Protein AF-A0A956BH11-F1 (afdb_monomer)

Foldseek 3Di:
DPDPPDDPPPDPDDDPVNVVVVVQVVPPVSVVVVVVVVVLLVLLLCLCQAEFLAFQKWAWQDDDDPPDDDDGGIDGVCPVVDQQQCLRVVDLLSNLSSLCNPLVVVLVVVLVVCCVPVLPPDDPVVSVVVSVVSVVVSVVVSVVVSVVSVVPHDPDCPPRVVVVLVVQLVVQLVVVDDPSVVVNDDPVRSCVRRNSDQPDDPPRGTIHDGHDHCQNFDQPDQDPDAPAPADSNQNHFHHRRNGRPVSNVSNVSSVVVVVVVVVVVVVVVVCCVVVVVCVVCVVVPD

Structure (mmCIF, N/CA/C/O backbone):
data_AF-A0A956BH11-F1
#
_entry.id   AF-A0A956BH11-F1
#
loop_
_atom_site.group_PDB
_atom_site.id
_atom_site.type_symbol
_atom_site.label_atom_id
_atom_site.label_alt_id
_atom_site.label_comp_id
_atom_site.label_asym_id
_atom_site.label_entity_id
_atom_site.label_seq_id
_atom_site.pdbx_PDB_ins_code
_atom_site.Cartn_x
_atom_site.Cartn_y
_atom_site.Cartn_z
_atom_site.occupancy
_atom_site.B_iso_or_equiv
_atom_site.auth_seq_id
_atom_site.auth_comp_id
_atom_site.auth_asym_id
_atom_site.auth_atom_id
_atom_site.pdbx_PDB_model_num
ATOM 1 N N . MET A 1 1 ? -48.924 -19.027 36.796 1.00 47.81 1 MET A N 1
ATOM 2 C CA . MET A 1 1 ? -48.442 -17.764 36.193 1.00 47.81 1 MET A CA 1
ATOM 3 C C . MET A 1 1 ? -46.978 -17.572 36.605 1.00 47.81 1 MET A C 1
ATOM 5 O O . MET A 1 1 ? -46.702 -16.771 37.483 1.00 47.81 1 MET A O 1
ATOM 9 N N . SER A 1 2 ? -46.046 -18.383 36.077 1.00 49.38 2 SER A N 1
ATOM 10 C CA . SER A 1 2 ? -44.635 -18.350 36.528 1.00 49.38 2 SER A CA 1
ATOM 11 C C . SER A 1 2 ? -43.580 -18.843 35.520 1.00 49.38 2 SER A C 1
ATOM 13 O O . SER A 1 2 ? -42.427 -18.986 35.908 1.00 49.38 2 SER A O 1
ATOM 15 N N . ASP A 1 3 ? -43.909 -19.065 34.242 1.00 48.47 3 ASP A N 1
ATOM 16 C CA . ASP A 1 3 ? -42.952 -19.677 33.293 1.00 48.47 3 ASP A CA 1
ATOM 17 C C . ASP A 1 3 ? -42.259 -18.697 32.330 1.00 48.47 3 ASP A C 1
ATOM 19 O O . ASP A 1 3 ? -41.365 -19.083 31.580 1.00 48.47 3 ASP A O 1
ATOM 23 N N . THR A 1 4 ? -42.576 -17.401 32.375 1.00 54.81 4 THR A N 1
ATOM 24 C CA . THR A 1 4 ? -42.020 -16.409 31.432 1.00 54.81 4 THR A CA 1
ATOM 25 C C . THR A 1 4 ? -40.720 -15.729 31.874 1.00 54.81 4 THR A C 1
ATOM 27 O O . THR A 1 4 ? -40.165 -14.947 31.107 1.00 54.81 4 THR A O 1
ATOM 30 N N . GLN A 1 5 ? -40.176 -16.014 33.065 1.00 52.28 5 GLN A N 1
ATOM 31 C CA . GLN A 1 5 ? -38.970 -15.318 33.555 1.00 52.28 5 GLN A CA 1
ATOM 32 C C . GLN A 1 5 ? -37.638 -16.057 33.356 1.00 52.28 5 GLN A C 1
ATOM 34 O O . GLN A 1 5 ? -36.582 -15.471 33.595 1.00 52.28 5 GLN A O 1
ATOM 39 N N . LYS A 1 6 ? -37.622 -17.308 32.879 1.00 48.03 6 LYS A N 1
ATOM 40 C CA . LYS A 1 6 ? -36.392 -18.123 32.944 1.00 48.03 6 LYS A CA 1
ATOM 41 C C . LYS A 1 6 ? -35.407 -17.991 31.775 1.00 48.03 6 LYS A C 1
ATOM 43 O O . LYS A 1 6 ? -34.410 -18.701 31.773 1.00 48.03 6 LYS A O 1
ATOM 48 N N . ASN A 1 7 ? -35.616 -17.094 30.805 1.00 46.88 7 ASN A N 1
ATOM 49 C CA . ASN A 1 7 ? -34.716 -16.999 29.640 1.00 46.88 7 ASN A CA 1
ATOM 50 C C . ASN A 1 7 ? -34.421 -15.585 29.114 1.00 46.88 7 ASN A C 1
ATOM 52 O O . ASN A 1 7 ? -33.968 -15.431 27.981 1.00 46.88 7 ASN A O 1
ATOM 56 N N . ASN A 1 8 ? -34.548 -14.543 29.939 1.00 49.97 8 ASN A N 1
ATOM 57 C CA . ASN A 1 8 ? -33.992 -13.228 29.598 1.00 49.97 8 ASN A CA 1
ATOM 58 C C . ASN A 1 8 ? -32.507 -13.160 29.965 1.00 49.97 8 ASN A C 1
ATOM 60 O O . ASN A 1 8 ? -32.076 -12.372 30.806 1.00 49.97 8 ASN A O 1
ATOM 64 N N . LYS A 1 9 ? -31.688 -13.984 29.303 1.00 56.06 9 LYS A N 1
ATOM 65 C CA . LYS A 1 9 ? -30.252 -13.712 29.224 1.00 56.06 9 LYS A CA 1
ATOM 66 C C . LYS A 1 9 ? -30.120 -12.456 28.366 1.00 56.06 9 LYS A C 1
ATOM 68 O O . LYS A 1 9 ? -30.142 -12.556 27.141 1.00 56.06 9 LYS A O 1
ATOM 73 N N . ALA A 1 10 ? -30.100 -11.290 29.017 1.00 62.66 10 ALA A N 1
ATOM 74 C CA . ALA A 1 10 ? -30.011 -9.986 28.369 1.00 62.66 10 ALA A CA 1
ATOM 75 C C . ALA A 1 10 ? -28.961 -10.060 27.255 1.00 62.66 10 ALA A C 1
ATOM 77 O O . ALA A 1 10 ? -27.786 -10.357 27.513 1.00 62.66 10 ALA A O 1
ATOM 78 N N . ARG A 1 11 ? -29.404 -9.906 26.000 1.00 64.06 11 ARG A N 1
ATOM 79 C CA . ARG A 1 11 ? -28.483 -9.891 24.863 1.00 64.06 11 ARG A CA 1
ATOM 80 C C . ARG A 1 11 ? -27.498 -8.752 25.132 1.00 64.06 11 ARG A C 1
ATOM 82 O O . ARG A 1 11 ? -27.937 -7.688 25.561 1.00 64.06 11 ARG A O 1
ATOM 89 N N . PRO A 1 12 ? -26.184 -8.968 24.968 1.00 68.50 12 PRO A N 1
ATOM 90 C CA . PRO A 1 12 ? -25.224 -7.901 25.198 1.00 68.50 12 PRO A CA 1
ATOM 91 C C . PRO A 1 12 ? -25.602 -6.704 24.322 1.00 68.50 12 PRO A C 1
ATOM 93 O O . PRO A 1 12 ? -25.801 -6.881 23.121 1.00 68.50 12 PRO A O 1
ATOM 96 N N . GLU A 1 13 ? -25.722 -5.528 24.943 1.00 75.19 13 GLU A N 1
ATOM 97 C CA . GLU A 1 13 ? -26.031 -4.274 24.252 1.00 75.19 13 GLU A CA 1
ATOM 98 C C . GLU A 1 13 ? -25.102 -4.119 23.037 1.00 75.19 13 GLU A C 1
ATOM 100 O O . GLU A 1 13 ? -23.872 -4.197 23.207 1.00 75.19 13 GLU A O 1
ATOM 105 N N . PRO A 1 14 ? -25.652 -3.966 21.818 1.00 71.62 14 PRO A N 1
ATOM 106 C CA . PRO A 1 14 ? -24.845 -3.883 20.615 1.00 71.62 14 PRO A CA 1
ATOM 107 C C . PRO A 1 14 ? -23.920 -2.671 20.698 1.00 71.62 14 PRO A C 1
ATOM 109 O O . PRO A 1 14 ? -24.298 -1.579 21.123 1.00 71.62 14 PRO A O 1
ATOM 112 N N . THR A 1 15 ? -22.669 -2.857 20.288 1.00 77.25 15 THR A N 1
ATOM 113 C CA . THR A 1 15 ? -21.716 -1.742 20.248 1.00 77.25 15 THR A CA 1
ATOM 114 C C . THR A 1 15 ? -22.138 -0.772 19.145 1.00 77.25 15 THR A C 1
ATOM 116 O O . THR A 1 15 ? -22.589 -1.213 18.093 1.00 77.25 15 THR A O 1
ATOM 119 N N . TYR A 1 16 ? -21.908 0.535 19.316 1.00 81.00 16 TYR A N 1
ATOM 120 C CA . TYR A 1 16 ? -22.183 1.548 18.282 1.00 81.00 16 TYR A CA 1
ATOM 121 C C . TYR A 1 16 ? -21.731 1.121 16.868 1.00 81.00 16 TYR A C 1
ATOM 123 O O . TYR A 1 16 ? -22.487 1.216 15.908 1.00 81.00 16 TYR A O 1
ATOM 131 N N . GLY A 1 17 ? -20.533 0.537 16.743 1.00 79.19 17 GLY A N 1
ATOM 132 C CA . GLY A 1 17 ? -20.028 0.032 15.462 1.00 79.19 17 GLY A CA 1
ATOM 133 C C . GLY A 1 17 ? -20.823 -1.137 14.862 1.00 79.19 17 GLY A C 1
ATOM 134 O O . GLY A 1 17 ? -20.883 -1.260 13.645 1.00 79.19 17 GLY A O 1
ATOM 135 N N . GLU A 1 18 ? -21.456 -1.984 15.676 1.00 82.88 18 GLU A N 1
ATOM 136 C CA . GLU A 1 18 ? -22.312 -3.080 15.194 1.00 82.88 18 GLU A CA 1
ATOM 137 C C . GLU A 1 18 ? -23.622 -2.540 14.614 1.00 82.88 18 GLU A C 1
ATOM 139 O O . GLU A 1 18 ? -24.084 -3.041 13.589 1.00 82.88 18 GLU A O 1
ATOM 144 N N . ILE A 1 19 ? -24.167 -1.478 15.218 1.00 87.75 19 ILE A N 1
ATOM 145 C CA . ILE A 1 19 ? -25.352 -0.770 14.718 1.00 87.75 19 ILE A CA 1
ATOM 146 C C . ILE A 1 19 ? -25.031 -0.116 13.371 1.00 87.75 19 ILE A C 1
ATOM 148 O O . ILE A 1 19 ? -25.718 -0.374 12.382 1.00 87.75 19 ILE A O 1
ATOM 152 N N . VAL A 1 20 ? -23.949 0.670 13.310 1.00 89.06 20 VAL A N 1
ATOM 153 C CA . VAL A 1 20 ? -23.515 1.357 12.081 1.00 89.06 20 VAL A CA 1
ATOM 154 C C . VAL A 1 20 ? -23.248 0.354 10.961 1.00 89.06 20 VAL A C 1
ATOM 156 O O . VAL A 1 20 ? -23.750 0.516 9.853 1.00 89.06 20 VAL A O 1
ATOM 159 N N . TRP A 1 21 ? -22.521 -0.727 11.249 1.00 85.50 21 TRP A N 1
ATOM 160 C CA . TRP A 1 21 ? -22.222 -1.762 10.260 1.00 85.50 21 TRP A CA 1
ATOM 161 C C . TRP A 1 21 ? -23.471 -2.525 9.794 1.00 85.50 21 TRP A C 1
ATOM 163 O O . TRP A 1 21 ? -23.549 -2.944 8.637 1.00 85.50 21 TRP A O 1
ATOM 173 N N . GLY A 1 22 ? -24.454 -2.702 10.681 1.00 87.88 22 GLY A N 1
ATOM 174 C CA . GLY A 1 22 ? -25.751 -3.287 10.350 1.00 87.88 22 GLY A CA 1
ATOM 175 C C . GLY A 1 22 ? -26.573 -2.414 9.403 1.00 87.88 22 GLY A C 1
ATOM 176 O O . GLY A 1 22 ? -27.224 -2.948 8.510 1.00 87.88 22 GLY A O 1
ATOM 177 N N . GLN A 1 23 ? -26.518 -1.088 9.556 1.00 90.06 23 GLN A N 1
ATOM 178 C CA . GLN A 1 23 ? -27.174 -0.155 8.633 1.00 90.06 23 GLN A CA 1
ATOM 179 C C . GLN A 1 23 ? -26.406 -0.029 7.314 1.00 90.06 23 GLN A C 1
ATOM 181 O O . GLN A 1 23 ? -27.008 -0.072 6.245 1.00 90.06 23 GLN A O 1
ATOM 186 N N . PHE A 1 24 ? -25.075 0.040 7.372 1.00 91.62 24 PHE A N 1
ATOM 187 C CA . PHE A 1 24 ? -24.229 0.182 6.189 1.00 91.62 24 PHE A CA 1
ATOM 188 C C . PHE A 1 24 ? -24.393 -0.984 5.208 1.00 91.62 24 PHE A C 1
ATOM 190 O O . PHE A 1 24 ? -24.571 -0.760 4.016 1.00 91.62 24 PHE A O 1
ATOM 197 N N . ARG A 1 25 ? -24.431 -2.231 5.703 1.00 90.44 25 ARG A N 1
ATOM 198 C CA . ARG A 1 25 ? -24.615 -3.420 4.849 1.00 90.44 25 ARG A CA 1
ATOM 199 C C . ARG A 1 25 ? -25.976 -3.506 4.157 1.00 90.44 25 ARG A C 1
ATOM 201 O O . ARG A 1 25 ? -26.103 -4.273 3.211 1.00 90.44 25 ARG A O 1
ATOM 208 N N . LYS A 1 26 ? -26.983 -2.753 4.608 1.00 93.19 26 LYS A N 1
ATOM 209 C CA . LYS A 1 26 ? -28.278 -2.675 3.914 1.00 93.19 26 LYS A CA 1
ATOM 210 C C . LYS A 1 26 ? -28.212 -1.776 2.681 1.00 93.19 26 LYS A C 1
ATOM 212 O O . LYS A 1 26 ? -28.999 -1.959 1.760 1.00 93.19 26 LYS A O 1
ATOM 217 N N . ASN A 1 27 ? -27.286 -0.817 2.655 1.00 94.25 27 ASN A N 1
ATOM 218 C CA . ASN A 1 27 ? -27.065 0.030 1.495 1.00 94.25 27 ASN A CA 1
ATOM 219 C C . ASN A 1 27 ? -26.105 -0.667 0.521 1.00 94.25 27 ASN A C 1
ATOM 221 O O . ASN A 1 27 ? -24.889 -0.665 0.714 1.00 94.25 27 ASN A O 1
ATOM 225 N N . TRP A 1 28 ? -26.660 -1.250 -0.540 1.00 92.38 28 TRP A N 1
ATOM 226 C CA . TRP A 1 28 ? -25.893 -1.995 -1.538 1.00 9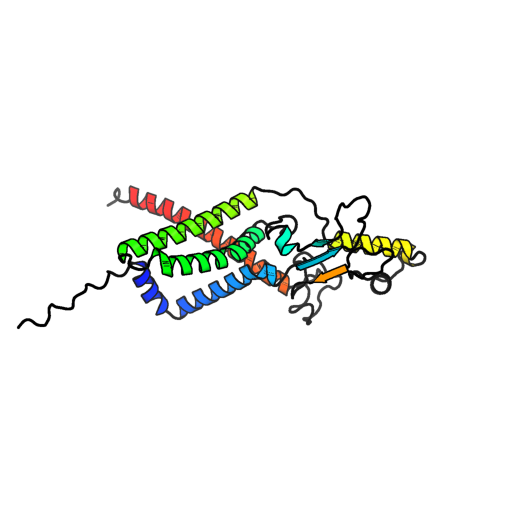2.38 28 TRP A CA 1
ATOM 227 C C . TRP A 1 28 ? -24.894 -1.119 -2.309 1.00 92.38 28 TRP A C 1
ATOM 229 O O . TRP A 1 28 ? -23.800 -1.590 -2.603 1.00 92.38 28 TRP A O 1
ATOM 239 N N . ILE A 1 29 ? -25.213 0.158 -2.565 1.00 94.69 29 ILE A N 1
ATOM 240 C CA . ILE A 1 29 ? -24.310 1.101 -3.250 1.00 94.69 29 ILE A CA 1
ATOM 241 C C . ILE A 1 29 ? -23.098 1.390 -2.363 1.00 94.69 29 ILE A C 1
ATOM 243 O O . ILE A 1 29 ? -21.956 1.293 -2.807 1.00 94.69 29 ILE A O 1
ATOM 247 N N . GLY A 1 30 ? -23.343 1.691 -1.084 1.00 91.50 30 GLY A N 1
ATOM 248 C CA . GLY A 1 30 ? -22.272 1.935 -0.116 1.00 91.50 30 GLY A CA 1
ATOM 249 C C . GLY A 1 30 ? -21.384 0.705 0.076 1.00 91.50 30 GLY A C 1
ATOM 250 O O . GLY A 1 30 ? -20.157 0.807 0.067 1.00 91.50 30 GLY A O 1
ATOM 251 N N . PHE A 1 31 ? -21.997 -0.473 0.188 1.00 91.94 31 PHE A N 1
ATOM 252 C CA . PHE A 1 31 ? -21.265 -1.730 0.295 1.00 91.94 31 PHE A CA 1
ATOM 253 C C . PHE A 1 31 ? -20.455 -2.049 -0.973 1.00 91.94 31 PHE A C 1
ATOM 255 O O . PHE A 1 31 ? -19.295 -2.446 -0.868 1.00 91.94 31 PHE A O 1
ATOM 262 N N . GLY A 1 32 ? -21.028 -1.820 -2.158 1.00 94.50 32 GLY A N 1
ATOM 263 C CA . GLY A 1 32 ? -20.348 -1.988 -3.443 1.00 94.50 32 GLY A CA 1
ATOM 264 C C . GLY A 1 32 ? -19.140 -1.063 -3.590 1.00 94.50 32 GLY A C 1
ATOM 265 O O . GLY A 1 32 ? -18.060 -1.524 -3.956 1.00 94.50 32 GLY A O 1
ATOM 266 N N . ALA A 1 33 ? -19.277 0.210 -3.210 1.00 93.12 33 ALA A N 1
ATOM 267 C CA . ALA A 1 33 ? -18.173 1.169 -3.212 1.00 93.12 33 ALA A CA 1
ATOM 268 C C . ALA A 1 33 ? -17.037 0.753 -2.259 1.00 93.12 33 ALA A C 1
ATOM 270 O O . ALA A 1 33 ? -15.863 0.842 -2.620 1.00 93.12 33 ALA A O 1
ATOM 271 N N . LEU A 1 34 ? -17.371 0.243 -1.066 1.00 92.00 34 LEU A N 1
ATOM 272 C CA . LEU A 1 34 ? -16.376 -0.280 -0.126 1.00 92.00 34 LEU A CA 1
ATOM 273 C C . LEU A 1 34 ? -15.619 -1.478 -0.712 1.00 92.00 34 LEU A C 1
ATOM 275 O O . LEU A 1 34 ? -14.398 -1.551 -0.579 1.00 92.00 34 LEU A O 1
ATOM 279 N N . LEU A 1 35 ? -16.331 -2.413 -1.348 1.00 92.62 35 LEU A N 1
ATOM 280 C CA . LEU A 1 35 ? -15.713 -3.589 -1.958 1.00 92.62 35 LEU A CA 1
ATOM 281 C C . LEU A 1 35 ? -14.800 -3.200 -3.126 1.00 92.62 35 LEU A C 1
ATOM 283 O O . LEU A 1 35 ? -13.690 -3.715 -3.221 1.00 92.62 35 LEU A O 1
ATOM 287 N N . PHE A 1 36 ? -15.234 -2.262 -3.969 1.00 93.12 36 PHE A N 1
ATOM 288 C CA . PHE A 1 36 ? -14.424 -1.728 -5.061 1.00 93.12 36 PHE A CA 1
ATOM 289 C C . PHE A 1 36 ? -13.147 -1.050 -4.549 1.00 93.12 36 PHE A C 1
ATOM 291 O O . PHE A 1 36 ? -12.054 -1.324 -5.040 1.00 93.12 36 PHE A O 1
ATOM 298 N N . PHE A 1 37 ? -13.255 -0.222 -3.509 1.00 91.31 37 PHE A N 1
ATOM 299 C CA . PHE A 1 37 ? -12.088 0.407 -2.895 1.00 91.31 37 PHE A CA 1
ATOM 300 C C . PHE A 1 37 ? -11.130 -0.626 -2.284 1.00 91.31 37 PHE A C 1
ATOM 302 O O . PHE A 1 37 ? -9.915 -0.513 -2.434 1.00 91.31 37 PHE A O 1
ATOM 309 N N . LEU A 1 38 ? -11.668 -1.661 -1.631 1.00 91.00 38 LEU A N 1
ATOM 310 C CA . LEU A 1 38 ? -10.868 -2.754 -1.079 1.00 91.00 38 LEU A CA 1
ATOM 311 C C . LEU A 1 38 ? -10.153 -3.534 -2.189 1.00 91.00 38 LEU A C 1
ATOM 313 O O . LEU A 1 38 ? -8.980 -3.858 -2.033 1.00 91.00 38 LEU A O 1
ATOM 317 N N . LEU A 1 39 ? -10.820 -3.778 -3.318 1.00 92.31 39 LEU A N 1
ATOM 318 C CA . LEU A 1 39 ? -10.211 -4.400 -4.492 1.00 92.31 39 LEU A CA 1
ATOM 319 C C . LEU A 1 39 ? -9.039 -3.562 -5.022 1.00 92.31 39 LEU A C 1
ATOM 321 O O . LEU A 1 39 ? -7.950 -4.100 -5.202 1.00 92.31 39 LEU A O 1
ATOM 325 N N . LEU A 1 40 ? -9.226 -2.251 -5.205 1.00 90.38 40 LEU A N 1
ATOM 326 C CA . LEU A 1 40 ? -8.146 -1.349 -5.627 1.00 90.38 40 LEU A CA 1
ATOM 327 C C . LEU A 1 40 ? -6.979 -1.345 -4.637 1.00 90.38 40 LEU A C 1
ATOM 329 O O . LEU A 1 40 ? -5.821 -1.351 -5.045 1.00 90.38 40 LEU A O 1
ATOM 333 N N . PHE A 1 41 ? -7.273 -1.375 -3.338 1.00 90.06 41 PHE A N 1
ATOM 334 C CA . PHE A 1 41 ? -6.252 -1.448 -2.299 1.00 90.06 41 PHE A CA 1
ATOM 335 C C . PHE A 1 41 ? -5.457 -2.756 -2.363 1.00 90.06 41 PHE A C 1
ATOM 337 O O . PHE A 1 41 ? -4.236 -2.735 -2.235 1.00 90.06 41 PHE A O 1
ATOM 344 N N . VAL A 1 42 ? -6.128 -3.888 -2.594 1.00 89.75 42 VAL A N 1
ATOM 345 C CA . VAL A 1 42 ? -5.467 -5.191 -2.763 1.00 89.75 42 VAL A CA 1
ATOM 346 C C . VAL A 1 42 ? -4.596 -5.197 -4.016 1.00 89.75 42 VAL A C 1
ATOM 348 O O . VAL A 1 42 ? -3.463 -5.661 -3.943 1.00 89.75 42 VAL A O 1
ATOM 351 N N . ILE A 1 43 ? -5.071 -4.633 -5.130 1.00 88.94 43 ILE A N 1
ATOM 352 C CA . ILE A 1 43 ? -4.270 -4.485 -6.355 1.00 88.94 43 ILE A CA 1
ATOM 353 C C . ILE A 1 43 ? -3.031 -3.624 -6.079 1.00 88.94 43 ILE A C 1
ATOM 355 O O . ILE A 1 43 ? -1.924 -4.027 -6.422 1.00 88.94 43 ILE A O 1
ATOM 359 N N . ALA A 1 44 ? -3.185 -2.486 -5.397 1.00 86.62 44 ALA A N 1
ATOM 360 C CA . ALA A 1 44 ? -2.070 -1.613 -5.030 1.00 86.62 44 ALA A CA 1
ATOM 361 C C . ALA A 1 44 ? -1.067 -2.298 -4.081 1.00 86.62 44 ALA A C 1
ATOM 363 O O . ALA A 1 44 ? 0.139 -2.116 -4.226 1.00 86.62 44 ALA A O 1
ATOM 364 N N . MET A 1 45 ? -1.551 -3.111 -3.138 1.00 87.12 45 MET A N 1
ATOM 365 C CA . MET A 1 45 ? -0.716 -3.895 -2.223 1.00 87.12 45 MET A CA 1
ATOM 366 C C . MET A 1 45 ? 0.007 -5.038 -2.943 1.00 87.12 45 MET A C 1
ATOM 368 O O . MET A 1 45 ? 1.159 -5.290 -2.626 1.00 87.12 45 MET A O 1
ATOM 372 N N . ALA A 1 46 ? -0.638 -5.704 -3.906 1.00 85.44 46 ALA A N 1
ATOM 373 C CA . ALA A 1 46 ? -0.074 -6.811 -4.685 1.00 85.44 46 ALA A CA 1
ATOM 374 C C . ALA A 1 46 ? 0.799 -6.348 -5.856 1.00 85.44 46 ALA A C 1
ATOM 376 O O . ALA A 1 46 ? 1.545 -7.135 -6.429 1.00 85.44 46 ALA A O 1
ATOM 377 N N . ALA A 1 47 ? 0.730 -5.072 -6.210 1.00 80.06 47 ALA A N 1
ATOM 378 C CA . ALA A 1 47 ? 1.476 -4.510 -7.313 1.00 80.06 47 ALA A CA 1
ATOM 379 C C . ALA A 1 47 ? 2.997 -4.799 -7.267 1.00 80.06 47 ALA A C 1
ATOM 381 O O . ALA A 1 47 ? 3.536 -4.984 -8.351 1.00 80.06 47 ALA A O 1
ATOM 382 N N . PRO A 1 48 ? 3.704 -4.863 -6.110 1.00 73.50 48 PRO A N 1
ATOM 383 C CA . PRO A 1 48 ? 5.127 -5.230 -6.072 1.00 73.50 48 PRO A CA 1
ATOM 384 C C . PRO A 1 48 ? 5.394 -6.662 -6.547 1.00 73.50 48 PRO A C 1
ATOM 386 O O . PRO A 1 48 ? 6.493 -6.960 -6.985 1.00 73.50 48 PRO A O 1
ATOM 389 N N . LEU A 1 49 ? 4.393 -7.544 -6.457 1.00 75.00 49 LEU A N 1
ATOM 390 C CA . LEU A 1 49 ? 4.458 -8.917 -6.965 1.00 75.00 49 LEU A CA 1
ATOM 391 C C . LEU A 1 49 ? 4.018 -9.013 -8.431 1.00 75.00 49 LEU A C 1
ATOM 393 O O . LEU A 1 49 ? 4.462 -9.904 -9.146 1.00 75.00 49 LEU A O 1
ATOM 397 N N . LEU A 1 50 ? 3.106 -8.134 -8.860 1.00 71.44 50 LEU A N 1
ATOM 398 C CA . LEU A 1 50 ? 2.539 -8.155 -10.211 1.00 71.44 50 LEU A CA 1
ATOM 399 C C . LEU A 1 50 ? 3.464 -7.509 -11.239 1.00 71.44 50 LEU A C 1
ATOM 401 O O . LEU A 1 50 ? 3.609 -8.041 -12.333 1.00 71.44 50 LEU A O 1
ATOM 405 N N . ALA A 1 51 ? 4.059 -6.373 -10.885 1.00 63.94 51 ALA A N 1
ATOM 406 C CA . ALA A 1 51 ? 4.970 -5.626 -11.730 1.00 63.94 51 ALA A CA 1
ATOM 407 C C . ALA A 1 51 ? 6.187 -5.249 -10.891 1.00 63.94 51 ALA A C 1
ATOM 409 O O . ALA A 1 51 ? 6.083 -4.419 -9.984 1.00 63.94 51 ALA A O 1
ATOM 410 N N . SER A 1 52 ? 7.311 -5.901 -11.168 1.00 66.25 52 SER A N 1
ATOM 411 C CA . SER A 1 52 ? 8.609 -5.557 -10.604 1.00 66.25 52 SER A CA 1
ATOM 412 C C . SER A 1 52 ? 9.662 -5.711 -11.691 1.00 66.25 52 SER A C 1
ATOM 414 O O . SER A 1 52 ? 9.627 -6.630 -12.500 1.00 66.25 52 SER A O 1
ATOM 416 N N . ASP A 1 53 ? 10.591 -4.773 -11.696 1.00 56.69 53 ASP A N 1
ATOM 417 C CA . ASP A 1 53 ? 11.790 -4.749 -12.526 1.00 56.69 53 ASP A CA 1
ATOM 418 C C . ASP A 1 53 ? 12.928 -5.601 -11.958 1.00 56.69 53 ASP A C 1
ATOM 420 O O . ASP A 1 53 ? 14.047 -5.573 -12.467 1.00 56.69 53 ASP A O 1
ATOM 424 N N . GLN A 1 54 ? 12.662 -6.336 -10.875 1.00 57.34 54 GLN A N 1
ATOM 425 C CA . GLN A 1 54 ? 13.643 -7.179 -10.221 1.00 57.34 54 GLN A CA 1
ATOM 426 C C . GLN A 1 54 ? 13.277 -8.658 -10.310 1.00 57.34 54 GLN A C 1
ATOM 428 O O . GLN A 1 54 ? 12.105 -9.027 -10.193 1.00 57.34 54 GLN A O 1
ATOM 433 N N . PRO A 1 55 ? 14.291 -9.518 -10.461 1.00 61.22 55 PRO A N 1
ATOM 434 C CA . PRO A 1 55 ? 14.114 -10.956 -10.441 1.00 61.22 55 PRO A CA 1
ATOM 435 C C . PRO A 1 55 ? 13.814 -11.438 -9.015 1.00 61.22 55 PRO A C 1
ATOM 437 O O . PRO A 1 55 ? 14.335 -10.920 -8.022 1.00 61.22 55 PRO A O 1
ATOM 440 N N . PHE A 1 56 ? 13.021 -12.497 -8.900 1.00 65.75 56 PHE A N 1
ATOM 441 C CA . PHE A 1 56 ? 12.801 -13.212 -7.647 1.00 65.75 56 PHE A CA 1
ATOM 442 C C . PHE A 1 56 ? 14.009 -14.070 -7.241 1.00 65.75 56 PHE A C 1
ATOM 444 O O . PHE A 1 56 ? 14.237 -14.311 -6.052 1.00 65.75 56 PHE A O 1
ATOM 451 N N . SER A 1 57 ? 14.815 -14.531 -8.192 1.00 62.47 57 SER A N 1
ATOM 452 C CA . SER A 1 57 ? 16.048 -15.267 -7.905 1.00 62.47 57 SER A CA 1
ATOM 453 C C . SER A 1 57 ? 17.140 -14.914 -8.898 1.00 62.47 57 SER A C 1
ATOM 455 O O . SER A 1 57 ? 16.861 -14.790 -10.090 1.00 62.47 57 SER A O 1
ATOM 457 N N . ILE A 1 58 ? 18.364 -14.783 -8.389 1.00 64.25 58 ILE A N 1
ATOM 458 C CA . ILE A 1 58 ? 19.584 -14.615 -9.176 1.00 64.25 58 ILE A CA 1
ATOM 459 C C . ILE A 1 58 ? 20.558 -15.703 -8.755 1.00 64.25 58 ILE A C 1
ATOM 461 O O . ILE A 1 58 ? 20.887 -15.798 -7.575 1.00 64.25 58 ILE A O 1
ATOM 465 N N . THR A 1 59 ? 21.056 -16.481 -9.706 1.00 62.78 59 THR A N 1
ATOM 466 C CA . THR A 1 59 ? 22.167 -17.410 -9.463 1.00 62.78 59 THR A CA 1
ATOM 467 C C . THR A 1 59 ? 23.452 -16.834 -10.056 1.00 62.78 59 THR A C 1
ATOM 469 O O . THR A 1 59 ? 23.517 -16.591 -11.262 1.00 62.78 59 THR A O 1
ATOM 472 N N . VAL A 1 60 ? 24.462 -16.598 -9.212 1.00 64.81 60 VAL A N 1
ATOM 473 C CA . VAL A 1 60 ? 25.801 -16.116 -9.601 1.00 64.81 60 VAL A CA 1
ATOM 474 C C . VAL A 1 60 ? 26.792 -17.272 -9.460 1.00 64.81 60 VAL A C 1
ATOM 476 O O . VAL A 1 60 ? 26.926 -17.821 -8.367 1.00 64.81 60 VAL A O 1
ATOM 479 N N . LEU A 1 61 ? 27.467 -17.663 -10.548 1.00 56.69 61 LEU A N 1
ATOM 480 C CA . LEU A 1 61 ? 28.318 -18.865 -10.584 1.00 56.69 61 LEU A CA 1
ATOM 481 C C . LEU A 1 61 ? 29.833 -18.618 -10.423 1.00 56.69 61 LEU A C 1
ATOM 483 O O . LEU A 1 61 ? 30.570 -19.595 -10.318 1.00 56.69 61 LEU A O 1
ATOM 487 N N . GLY A 1 62 ? 30.337 -17.381 -10.319 1.00 52.53 62 GLY A N 1
ATOM 488 C CA . GLY A 1 62 ? 31.779 -17.175 -10.104 1.00 52.53 62 GLY A CA 1
ATOM 489 C C . GLY A 1 62 ? 32.267 -15.727 -10.159 1.00 52.53 62 GLY A C 1
ATOM 490 O O . GLY A 1 62 ? 31.463 -14.824 -10.347 1.00 52.53 62 GLY A O 1
ATOM 491 N N . ASN A 1 63 ? 33.584 -15.559 -9.954 1.00 49.88 63 ASN A N 1
ATOM 492 C CA . ASN A 1 63 ? 34.370 -14.326 -9.785 1.00 49.88 63 ASN A CA 1
ATOM 493 C C . ASN A 1 63 ? 33.782 -13.060 -10.419 1.00 49.88 63 ASN A C 1
ATOM 495 O O . ASN A 1 63 ? 33.935 -12.792 -11.607 1.00 49.88 63 ASN A O 1
ATOM 499 N N . SER A 1 64 ? 33.215 -12.217 -9.565 1.00 48.84 64 SER A N 1
ATOM 500 C CA . SER A 1 64 ? 32.897 -10.847 -9.923 1.00 48.84 64 SER A CA 1
ATOM 501 C C . SER A 1 64 ? 34.083 -10.089 -10.543 1.00 48.84 64 SER A C 1
ATOM 503 O O . SER A 1 64 ? 35.228 -10.291 -10.123 1.00 48.84 64 SER A O 1
ATOM 505 N N . PRO A 1 65 ? 33.832 -9.131 -11.458 1.00 47.72 65 PRO A N 1
ATOM 506 C CA . PRO A 1 65 ? 34.857 -8.189 -11.893 1.00 47.72 65 PRO A CA 1
ATOM 507 C C . PRO A 1 65 ? 35.439 -7.445 -10.683 1.00 47.72 65 PRO A C 1
ATOM 509 O O . PRO A 1 65 ? 34.725 -7.185 -9.715 1.00 47.72 65 PRO A O 1
ATOM 512 N N . ALA A 1 66 ? 36.714 -7.046 -10.765 1.00 46.00 66 ALA A N 1
ATOM 513 C CA . ALA A 1 66 ? 37.524 -6.460 -9.680 1.00 46.00 66 ALA A CA 1
ATOM 514 C C . ALA A 1 66 ? 36.932 -5.223 -8.955 1.00 46.00 66 ALA A C 1
ATOM 516 O O . ALA A 1 66 ? 37.538 -4.721 -8.014 1.00 46.00 66 ALA A O 1
ATOM 517 N N . ASN A 1 67 ? 35.765 -4.733 -9.385 1.00 44.03 67 ASN A N 1
ATOM 518 C CA . ASN A 1 67 ? 35.070 -3.561 -8.859 1.00 44.03 67 ASN A CA 1
ATOM 519 C C . ASN A 1 67 ? 33.693 -3.875 -8.228 1.00 44.03 67 ASN A C 1
ATOM 521 O O . ASN A 1 67 ? 32.976 -2.935 -7.886 1.00 44.03 67 ASN A O 1
ATOM 525 N N . VAL A 1 68 ? 33.273 -5.146 -8.113 1.00 49.22 68 VAL A N 1
ATOM 526 C CA . VAL A 1 68 ? 31.930 -5.516 -7.612 1.00 49.22 68 VAL A CA 1
ATOM 527 C C . VAL A 1 68 ? 31.987 -6.773 -6.733 1.00 49.22 68 VAL A C 1
ATOM 529 O O . VAL A 1 68 ? 31.781 -7.864 -7.227 1.00 49.22 68 VAL A O 1
ATOM 532 N N . ASP A 1 69 ? 32.211 -6.672 -5.424 1.00 51.12 69 ASP A N 1
ATOM 533 C CA . ASP A 1 69 ? 32.303 -7.851 -4.535 1.00 51.12 69 ASP A CA 1
ATOM 534 C C . ASP A 1 69 ? 30.945 -8.564 -4.328 1.00 51.12 69 ASP A C 1
ATOM 536 O O . ASP A 1 69 ? 30.227 -8.307 -3.359 1.00 51.12 69 ASP A O 1
ATOM 540 N N . ILE A 1 70 ? 30.572 -9.483 -5.224 1.00 57.16 70 ILE A N 1
ATOM 541 C CA . ILE A 1 70 ? 29.409 -10.369 -5.067 1.00 57.16 70 ILE A CA 1
ATOM 542 C C . ILE A 1 70 ? 29.937 -11.802 -5.030 1.00 57.16 70 ILE A C 1
ATOM 544 O O . ILE A 1 70 ? 30.628 -12.251 -5.940 1.00 57.16 70 ILE A O 1
ATOM 548 N N . ALA A 1 71 ? 29.654 -12.518 -3.943 1.00 56.50 71 ALA A N 1
ATOM 549 C CA . ALA A 1 71 ? 30.062 -13.911 -3.818 1.00 56.50 71 ALA A CA 1
ATOM 550 C C . ALA A 1 71 ? 29.253 -14.793 -4.785 1.00 56.50 71 ALA A C 1
ATOM 552 O O . ALA A 1 71 ? 28.097 -14.512 -5.089 1.00 56.50 71 ALA A O 1
ATOM 553 N N . ALA A 1 72 ? 29.840 -15.892 -5.257 1.00 58.19 72 ALA A N 1
ATOM 554 C CA . ALA A 1 72 ? 29.069 -16.900 -5.975 1.00 58.19 72 ALA A CA 1
ATOM 555 C C . ALA A 1 72 ? 27.985 -17.467 -5.040 1.00 58.19 72 ALA A C 1
ATOM 557 O O . ALA A 1 72 ? 28.267 -17.834 -3.894 1.00 58.19 72 ALA A O 1
ATOM 558 N N . GLY A 1 73 ? 26.739 -17.507 -5.506 1.00 62.00 73 GLY A N 1
ATOM 559 C CA . GLY A 1 73 ? 25.597 -17.871 -4.679 1.00 62.00 73 GLY A CA 1
ATOM 560 C C . GLY A 1 73 ? 24.251 -17.580 -5.332 1.00 62.00 73 GLY A C 1
ATOM 561 O O . GLY A 1 73 ? 24.143 -16.842 -6.314 1.00 62.00 73 GLY A O 1
ATOM 562 N N . THR A 1 74 ? 23.207 -18.183 -4.770 1.00 65.44 74 THR A N 1
ATOM 563 C CA . THR A 1 74 ? 21.820 -17.863 -5.109 1.00 65.44 74 THR A CA 1
ATOM 564 C C . THR A 1 74 ? 21.337 -16.756 -4.187 1.00 65.44 74 THR A C 1
ATOM 566 O O . THR A 1 74 ? 21.305 -16.922 -2.969 1.00 65.44 74 THR A O 1
ATOM 569 N N . TYR A 1 75 ? 20.957 -15.634 -4.779 1.00 65.50 75 TYR A N 1
ATOM 570 C CA . TYR A 1 75 ? 20.406 -14.480 -4.091 1.00 65.50 75 TYR A CA 1
ATOM 571 C C . TYR A 1 75 ? 18.918 -14.379 -4.385 1.00 65.50 75 TYR A C 1
ATOM 573 O O . TYR A 1 75 ? 18.473 -14.579 -5.521 1.00 65.50 75 TYR A O 1
ATOM 581 N N . HIS A 1 76 ? 18.146 -14.010 -3.372 1.00 68.62 76 HIS A N 1
ATOM 582 C CA . HIS A 1 76 ? 16.725 -13.726 -3.507 1.00 68.62 76 HIS A CA 1
ATOM 583 C C . HIS A 1 76 ? 16.484 -12.253 -3.186 1.00 68.62 76 HIS A C 1
ATOM 585 O O . HIS A 1 76 ? 16.097 -11.947 -2.063 1.00 68.62 76 HIS A O 1
ATOM 591 N N . PRO A 1 77 ? 16.666 -11.313 -4.135 1.00 62.41 77 PRO A N 1
ATOM 592 C CA . PRO A 1 77 ? 16.573 -9.872 -3.864 1.00 62.41 77 PRO A CA 1
ATOM 593 C C . PRO A 1 77 ? 15.261 -9.443 -3.187 1.00 62.41 77 PRO A C 1
ATOM 595 O O . PRO A 1 77 ? 15.245 -8.549 -2.339 1.00 62.41 77 PRO A O 1
ATOM 598 N N . TRP A 1 78 ? 14.161 -10.131 -3.503 1.00 62.16 78 TRP A N 1
ATOM 599 C CA . TRP A 1 78 ? 12.853 -9.918 -2.882 1.00 62.16 78 TRP A CA 1
ATOM 600 C C . TRP A 1 78 ? 12.798 -10.277 -1.382 1.00 62.16 78 TRP A C 1
ATOM 602 O O . TRP A 1 78 ? 11.986 -9.697 -0.661 1.00 62.16 78 TRP A O 1
ATOM 612 N N . ILE A 1 79 ? 13.673 -11.167 -0.889 1.00 62.25 79 ILE A N 1
ATOM 613 C CA . ILE A 1 79 ? 13.767 -11.604 0.519 1.00 62.25 79 ILE A CA 1
ATOM 614 C C . ILE A 1 79 ? 15.030 -11.062 1.212 1.00 62.25 79 ILE A C 1
ATOM 616 O O . ILE A 1 79 ? 14.933 -10.596 2.348 1.00 62.25 79 ILE A O 1
ATOM 620 N N . ASP A 1 80 ? 16.185 -11.058 0.543 1.00 53.91 80 ASP A N 1
ATOM 621 C CA . ASP A 1 80 ? 17.511 -10.759 1.119 1.00 53.91 80 ASP A CA 1
ATOM 622 C C . ASP A 1 80 ? 17.764 -9.259 1.376 1.00 53.91 80 ASP A C 1
ATOM 624 O O . ASP A 1 80 ? 18.754 -8.872 1.991 1.00 53.91 80 ASP A O 1
ATOM 628 N N . GLY A 1 81 ? 16.816 -8.397 1.005 1.00 56.06 81 GLY A N 1
ATOM 629 C CA . GLY A 1 81 ? 16.696 -7.004 1.460 1.00 56.06 81 GLY A CA 1
ATOM 630 C C . GLY A 1 81 ? 15.378 -6.725 2.192 1.00 56.06 81 GLY A C 1
ATOM 631 O O . GLY A 1 81 ? 14.950 -5.570 2.275 1.00 56.06 81 GLY A O 1
ATOM 632 N N . LEU A 1 82 ? 14.706 -7.792 2.646 1.00 51.78 82 LEU A N 1
ATOM 633 C CA . LEU A 1 82 ? 13.434 -7.826 3.367 1.00 51.78 82 LEU A CA 1
ATOM 634 C C . LEU A 1 82 ? 12.411 -6.841 2.792 1.00 51.78 82 LEU A C 1
ATOM 636 O O . LEU A 1 82 ? 11.909 -6.017 3.531 1.00 51.78 82 LEU A O 1
ATOM 640 N N . LEU A 1 83 ? 12.132 -6.854 1.481 1.00 55.97 83 LEU A N 1
ATOM 641 C CA . LEU A 1 83 ? 11.125 -5.981 0.840 1.00 55.97 83 LEU A CA 1
ATOM 642 C C . LEU A 1 83 ? 11.282 -4.452 1.078 1.00 55.97 83 LEU A C 1
ATOM 644 O O . LEU A 1 83 ? 10.419 -3.678 0.666 1.00 55.97 83 LEU A O 1
ATOM 648 N N . PHE A 1 84 ? 12.364 -3.983 1.708 1.00 54.09 84 PHE A N 1
ATOM 649 C CA . PHE A 1 84 ? 12.511 -2.598 2.183 1.00 54.09 84 PHE A CA 1
ATOM 650 C C . PHE A 1 84 ? 13.775 -1.909 1.681 1.00 54.09 84 PHE A C 1
ATOM 652 O O . PHE A 1 84 ? 14.090 -0.801 2.117 1.00 54.09 84 PHE A O 1
ATOM 659 N N . ASN A 1 85 ? 14.508 -2.533 0.760 1.00 54.16 85 ASN A N 1
ATOM 660 C CA . ASN A 1 85 ? 15.683 -1.900 0.190 1.00 54.16 85 ASN A CA 1
ATOM 661 C C . ASN A 1 85 ? 15.274 -0.697 -0.687 1.00 54.16 85 ASN A C 1
ATOM 663 O O . ASN A 1 85 ? 14.724 -0.857 -1.776 1.00 54.16 85 ASN A O 1
ATOM 667 N N . LYS A 1 86 ? 15.545 0.523 -0.206 1.00 51.38 86 LYS A N 1
ATOM 668 C CA . LYS A 1 86 ? 15.204 1.794 -0.870 1.00 51.38 86 LYS A CA 1
ATOM 669 C C . LYS A 1 86 ? 15.882 1.971 -2.240 1.00 51.38 86 LYS A C 1
ATOM 671 O O . LYS A 1 86 ? 15.376 2.725 -3.064 1.00 51.38 86 LYS A O 1
ATOM 676 N N . TYR A 1 87 ? 16.988 1.272 -2.503 1.00 49.72 87 TYR A N 1
ATOM 677 C CA . TYR A 1 87 ? 17.643 1.285 -3.818 1.00 49.72 87 TYR A CA 1
ATOM 678 C C . TYR A 1 87 ? 16.839 0.554 -4.890 1.00 49.72 87 TYR A C 1
ATOM 680 O O . TYR A 1 87 ? 16.866 0.940 -6.055 1.00 49.72 87 TYR A O 1
ATOM 688 N N . VAL A 1 88 ? 16.093 -0.470 -4.475 1.00 50.22 88 VAL A N 1
ATOM 689 C CA . VAL A 1 88 ? 15.174 -1.231 -5.326 1.00 50.22 88 VAL A CA 1
ATOM 690 C C . VAL A 1 88 ? 13.834 -0.505 -5.436 1.00 50.22 88 VAL A C 1
ATOM 692 O O . VAL A 1 88 ? 13.280 -0.331 -6.515 1.00 50.22 88 VAL A O 1
ATOM 695 N N . TYR A 1 89 ? 13.332 -0.007 -4.306 1.00 58.41 89 TYR A N 1
ATOM 696 C CA . TYR A 1 89 ? 12.060 0.696 -4.212 1.00 58.41 89 TYR A CA 1
ATOM 697 C C . TYR A 1 89 ? 12.303 2.202 -4.097 1.00 58.41 89 TYR A C 1
ATOM 699 O O . TYR A 1 89 ? 12.303 2.770 -3.003 1.00 58.41 89 TYR A O 1
ATOM 707 N N . GLY A 1 90 ? 12.516 2.858 -5.242 1.00 55.31 90 GLY A N 1
ATOM 708 C CA . GLY A 1 90 ? 12.932 4.265 -5.323 1.00 55.31 90 GLY A CA 1
ATOM 709 C C . GLY A 1 90 ? 11.981 5.295 -4.686 1.00 55.31 90 GLY A C 1
ATOM 710 O O . GLY A 1 90 ? 12.314 6.481 -4.638 1.00 55.31 90 GLY A O 1
ATOM 711 N N . ARG A 1 91 ? 10.804 4.892 -4.178 1.00 68.69 91 ARG A N 1
ATOM 712 C CA . ARG A 1 91 ? 9.845 5.771 -3.490 1.00 68.69 91 ARG A CA 1
ATOM 713 C C . ARG A 1 91 ? 9.509 5.244 -2.096 1.00 68.69 91 ARG A C 1
ATOM 715 O O . ARG A 1 91 ? 9.187 4.077 -1.914 1.00 68.69 91 ARG A O 1
ATOM 722 N N . GLY A 1 92 ? 9.428 6.145 -1.112 1.00 69.44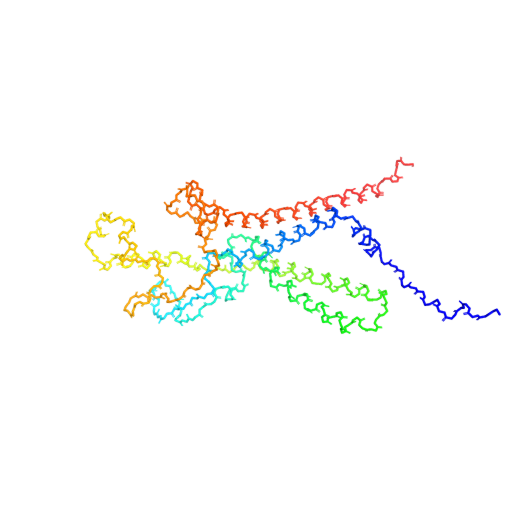 92 GLY A N 1
ATOM 723 C CA . GLY A 1 92 ? 8.971 5.798 0.246 1.00 69.44 92 GLY A CA 1
ATOM 724 C C . GLY A 1 92 ? 7.546 5.222 0.303 1.00 69.44 92 GLY A C 1
ATOM 725 O O . GLY A 1 92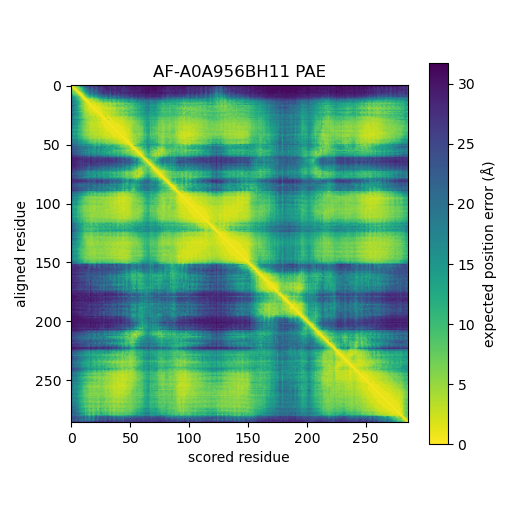 ? 7.191 4.539 1.259 1.00 69.44 92 GLY A O 1
ATOM 726 N N . VAL A 1 93 ? 6.741 5.454 -0.740 1.00 76.38 93 VAL A N 1
ATOM 727 C CA . VAL A 1 93 ? 5.404 4.863 -0.909 1.00 76.38 93 VAL A CA 1
ATOM 728 C C . VAL A 1 93 ? 5.475 3.347 -1.107 1.00 76.38 93 VAL A C 1
ATOM 730 O O . VAL A 1 93 ? 4.632 2.623 -0.589 1.00 76.38 93 VAL A O 1
ATOM 733 N N . ASP A 1 94 ? 6.493 2.846 -1.801 1.00 76.31 94 ASP A N 1
ATOM 734 C CA . ASP A 1 94 ? 6.634 1.413 -2.060 1.00 76.31 94 ASP A CA 1
ATOM 735 C C . ASP A 1 94 ? 6.985 0.651 -0.774 1.00 76.31 94 ASP A C 1
ATOM 737 O O . ASP A 1 94 ? 6.399 -0.393 -0.500 1.00 76.31 94 ASP A O 1
ATOM 741 N N . ILE A 1 95 ? 7.815 1.244 0.095 1.00 78.31 95 ILE A N 1
ATOM 742 C CA . ILE A 1 95 ? 8.111 0.723 1.443 1.00 78.31 95 ILE A CA 1
ATOM 743 C C . ILE A 1 95 ? 6.818 0.543 2.256 1.00 78.31 95 ILE A C 1
ATOM 745 O O . ILE A 1 95 ? 6.656 -0.456 2.956 1.00 78.31 95 ILE A O 1
ATOM 749 N N . PHE A 1 96 ? 5.873 1.485 2.150 1.00 82.19 96 PHE A N 1
ATOM 750 C CA . PHE A 1 96 ? 4.584 1.400 2.841 1.00 82.19 96 PHE A CA 1
ATOM 751 C C . PHE A 1 96 ? 3.750 0.201 2.370 1.00 82.19 96 PHE A C 1
ATOM 753 O O . PHE A 1 96 ? 3.283 -0.584 3.197 1.00 82.19 96 PHE A O 1
ATOM 760 N N . PHE A 1 97 ? 3.572 0.029 1.057 1.00 83.94 97 PHE A N 1
ATOM 761 C CA . PHE A 1 97 ? 2.778 -1.081 0.517 1.00 83.94 97 PHE A CA 1
ATOM 762 C C . PHE A 1 97 ? 3.450 -2.439 0.726 1.00 83.94 97 PHE A C 1
ATOM 764 O O . PHE A 1 97 ? 2.764 -3.397 1.076 1.00 83.94 97 PHE A O 1
ATOM 771 N N . ASN A 1 98 ? 4.777 -2.510 0.626 1.00 82.00 98 ASN A N 1
ATOM 772 C CA . ASN A 1 98 ? 5.553 -3.710 0.935 1.00 82.00 98 ASN A CA 1
ATOM 773 C C . ASN A 1 98 ? 5.402 -4.120 2.406 1.00 82.00 98 ASN A C 1
ATOM 775 O O . ASN A 1 98 ? 5.229 -5.297 2.726 1.00 82.00 98 ASN A O 1
ATOM 779 N N . LEU A 1 99 ? 5.385 -3.142 3.316 1.00 84.56 99 LEU A N 1
ATOM 780 C CA . LEU A 1 99 ? 5.180 -3.402 4.739 1.00 84.56 99 LEU A CA 1
ATOM 781 C C . LEU A 1 99 ? 3.790 -3.973 5.002 1.00 84.56 99 LEU A C 1
ATOM 783 O O . LEU A 1 99 ? 3.638 -4.912 5.786 1.00 84.56 99 LEU A O 1
ATOM 787 N N . LEU A 1 100 ? 2.777 -3.421 4.335 1.00 89.12 100 LEU A N 1
ATOM 788 C CA . LEU A 1 100 ? 1.419 -3.945 4.401 1.00 89.12 100 LEU A CA 1
ATOM 789 C C . LEU A 1 100 ? 1.337 -5.357 3.819 1.00 89.12 100 LEU A C 1
ATOM 791 O O . LEU A 1 100 ? 0.713 -6.214 4.445 1.00 89.12 100 LEU A O 1
ATOM 795 N N . LEU A 1 101 ? 2.006 -5.612 2.690 1.00 87.75 101 LEU A N 1
ATOM 796 C CA . LEU A 1 101 ? 2.069 -6.923 2.043 1.00 87.75 101 LEU A CA 1
ATOM 797 C C . LEU A 1 101 ? 2.524 -8.023 3.013 1.00 87.75 101 LEU A C 1
ATOM 799 O O . LEU A 1 101 ? 1.899 -9.080 3.077 1.00 87.75 101 LEU A O 1
ATOM 803 N N . VAL A 1 102 ? 3.543 -7.743 3.827 1.00 86.44 102 VAL A N 1
ATOM 804 C CA . VAL A 1 102 ? 4.080 -8.692 4.817 1.00 86.44 102 VAL A CA 1
ATOM 805 C C . VAL A 1 102 ? 3.245 -8.738 6.093 1.00 86.44 102 VAL A C 1
ATOM 807 O O . VAL A 1 102 ? 2.892 -9.814 6.583 1.00 86.44 102 VAL A O 1
ATOM 810 N N . LEU A 1 103 ? 2.937 -7.578 6.676 1.00 89.69 103 LEU A N 1
ATOM 811 C CA . LEU A 1 103 ? 2.356 -7.527 8.015 1.00 89.69 103 LEU A CA 1
ATOM 812 C C . LEU A 1 103 ? 0.866 -7.865 8.032 1.00 89.69 103 LEU A C 1
ATOM 814 O O . LEU A 1 103 ? 0.405 -8.448 9.013 1.00 89.69 103 LEU A O 1
ATOM 818 N N . VAL A 1 104 ? 0.095 -7.544 6.988 1.00 91.31 104 VAL A N 1
ATOM 819 C CA . VAL A 1 104 ? -1.360 -7.779 6.986 1.00 91.31 104 VAL A CA 1
ATOM 820 C C . VAL A 1 104 ? -1.708 -9.272 7.109 1.00 91.31 104 VAL A C 1
ATOM 822 O O . VAL A 1 104 ? -2.524 -9.599 7.981 1.00 91.31 104 VAL A O 1
ATOM 825 N N . PRO A 1 105 ? -1.106 -10.205 6.340 1.00 92.06 105 PRO A N 1
ATOM 826 C CA . PRO A 1 105 ? -1.342 -11.638 6.520 1.00 92.06 105 PRO A CA 1
ATOM 827 C C . PRO A 1 105 ? -0.942 -12.130 7.917 1.00 92.06 105 PRO A C 1
ATOM 829 O O . PRO A 1 105 ? -1.735 -12.802 8.581 1.00 92.06 105 PRO A O 1
ATOM 832 N N . ILE A 1 106 ? 0.236 -11.727 8.408 1.00 92.44 106 ILE A N 1
ATOM 833 C CA . ILE A 1 106 ? 0.751 -12.121 9.732 1.00 92.44 106 ILE A CA 1
ATOM 834 C C . ILE A 1 106 ? -0.192 -11.645 10.842 1.00 92.44 106 IL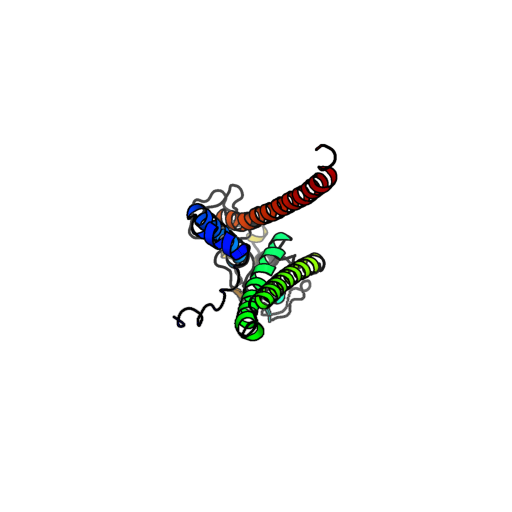E A C 1
ATOM 836 O O . ILE A 1 106 ? -0.598 -12.428 11.704 1.00 92.44 106 ILE A O 1
ATOM 840 N N . ILE A 1 107 ? -0.601 -10.376 10.804 1.00 94.25 107 ILE A N 1
ATOM 841 C CA . ILE A 1 107 ? -1.523 -9.780 11.778 1.00 94.25 107 ILE A CA 1
ATOM 842 C C . ILE A 1 107 ? -2.900 -10.440 11.692 1.00 94.25 107 ILE A C 1
ATOM 844 O O . ILE A 1 107 ? -3.534 -10.653 12.726 1.00 94.25 107 ILE A O 1
ATOM 848 N N . THR A 1 108 ? -3.366 -10.801 10.495 1.00 93.38 108 THR A N 1
ATOM 849 C CA . THR A 1 108 ? -4.651 -11.490 10.310 1.00 93.38 108 THR A CA 1
ATOM 850 C C . THR A 1 108 ? -4.622 -12.876 10.944 1.00 93.38 108 THR A C 1
ATOM 852 O O . THR A 1 108 ? -5.522 -13.215 11.717 1.00 93.38 108 THR A O 1
ATOM 855 N N . VAL A 1 109 ? -3.566 -13.657 10.701 1.00 95.69 109 VAL A N 1
ATOM 856 C CA . VAL A 1 109 ? -3.373 -14.972 11.331 1.00 95.69 109 VAL A CA 1
ATOM 857 C C . VAL A 1 109 ? -3.260 -14.828 12.851 1.00 95.69 109 VAL A C 1
ATOM 859 O O . VAL A 1 109 ? -3.987 -15.501 13.588 1.00 95.69 109 VAL A O 1
ATOM 862 N N . ALA A 1 110 ? -2.442 -13.889 13.334 1.00 93.94 110 ALA A N 1
ATOM 863 C CA . ALA A 1 110 ? -2.306 -13.598 14.760 1.00 93.94 110 ALA A CA 1
ATOM 864 C C . ALA A 1 110 ? -3.645 -13.188 15.396 1.00 93.94 110 ALA A C 1
ATOM 866 O O . ALA A 1 110 ? -3.982 -13.644 16.491 1.00 93.94 110 ALA A O 1
ATOM 867 N N . PHE A 1 111 ? -4.458 -12.389 14.699 1.00 94.75 111 PHE A N 1
ATOM 868 C CA . PHE A 1 111 ? -5.787 -11.985 15.151 1.00 94.75 111 PHE A CA 1
ATOM 869 C C . PHE A 1 111 ? -6.759 -13.166 15.223 1.00 94.75 111 PHE A C 1
ATOM 871 O O . PHE A 1 111 ? -7.540 -13.264 16.175 1.00 94.75 111 PHE A O 1
ATOM 878 N N . LEU A 1 112 ? -6.725 -14.076 14.246 1.00 94.25 112 LEU A N 1
ATOM 879 C CA . LEU A 1 112 ? -7.554 -15.282 14.246 1.00 94.25 112 LEU A CA 1
ATOM 880 C C . LEU A 1 112 ? -7.184 -16.215 15.405 1.00 94.25 112 LEU A C 1
ATOM 882 O O . LEU A 1 112 ? -8.084 -16.705 16.097 1.00 94.25 112 LEU A O 1
ATOM 886 N N . ILE A 1 113 ? -5.887 -16.400 15.664 1.00 93.94 113 ILE A N 1
ATOM 887 C CA . ILE A 1 113 ? -5.386 -17.163 16.814 1.00 93.94 113 ILE A CA 1
ATOM 888 C C . ILE A 1 113 ? -5.833 -16.489 18.115 1.00 93.94 113 ILE A C 1
ATOM 890 O O . ILE A 1 113 ? -6.508 -17.123 18.926 1.00 93.94 113 ILE A O 1
ATOM 894 N N . PHE A 1 114 ? -5.570 -15.189 18.276 1.00 92.06 114 PHE A N 1
ATOM 895 C CA . PHE A 1 114 ? -5.974 -14.396 19.442 1.00 92.06 114 PHE A CA 1
ATOM 896 C C . PHE A 1 114 ? -7.485 -14.462 19.700 1.00 92.06 114 PHE A C 1
ATOM 898 O O . PHE A 1 114 ? -7.936 -14.590 20.842 1.00 92.06 114 PHE A O 1
ATOM 905 N N . ARG A 1 115 ? -8.294 -14.422 18.636 1.00 89.69 115 ARG A N 1
ATOM 906 C CA . ARG A 1 115 ? -9.750 -14.554 18.727 1.00 89.69 115 ARG A CA 1
ATOM 907 C C . ARG A 1 115 ? -10.168 -15.934 19.230 1.00 89.69 115 ARG A C 1
ATOM 909 O O . ARG A 1 115 ? -11.128 -16.013 19.998 1.00 89.69 115 ARG A O 1
ATOM 916 N N . LYS A 1 116 ? -9.489 -17.002 18.804 1.00 89.25 116 LYS A N 1
ATOM 917 C CA . LYS A 1 116 ? -9.798 -18.377 19.227 1.00 89.25 116 LYS A CA 1
ATOM 918 C C . LYS A 1 116 ? -9.305 -18.688 20.643 1.00 89.25 116 LYS A C 1
ATOM 920 O O . LYS A 1 116 ? -9.987 -19.428 21.348 1.00 89.25 116 LYS A O 1
ATOM 925 N N . THR A 1 117 ? -8.171 -18.129 21.063 1.00 88.94 117 THR A N 1
ATOM 926 C CA . THR A 1 117 ? -7.528 -18.454 22.346 1.00 88.94 117 THR A CA 1
ATOM 927 C C . THR A 1 117 ? -7.876 -17.447 23.444 1.00 88.94 117 THR A C 1
ATOM 929 O O . THR A 1 117 ? -8.509 -17.800 24.435 1.00 88.94 117 THR A O 1
ATOM 932 N N . ALA A 1 118 ? -7.543 -16.171 23.255 1.00 82.81 118 ALA A N 1
ATOM 933 C CA . ALA A 1 118 ? -7.563 -15.150 24.306 1.00 82.81 118 ALA A CA 1
ATOM 934 C C . ALA A 1 118 ? -8.933 -14.489 24.538 1.00 82.81 118 ALA A C 1
ATOM 936 O O . ALA A 1 118 ? -9.128 -13.783 25.536 1.00 82.81 118 ALA A O 1
ATOM 937 N N . LEU A 1 119 ? -9.876 -14.670 23.607 1.00 83.62 119 LEU A N 1
ATOM 938 C CA . LEU A 1 119 ? -11.244 -14.146 23.708 1.00 83.62 119 LEU A CA 1
ATOM 939 C C . LEU A 1 119 ? -12.281 -15.215 24.086 1.00 83.62 119 LEU A C 1
ATOM 941 O O . LEU A 1 119 ? -13.437 -14.866 24.364 1.00 83.62 119 LEU A O 1
ATOM 945 N N . LYS A 1 120 ? -11.890 -16.496 24.122 1.00 85.00 120 LYS A N 1
ATOM 946 C CA . LYS A 1 120 ? -12.765 -17.606 24.522 1.00 85.00 120 LYS A CA 1
ATOM 947 C C . LYS A 1 120 ? -13.110 -17.469 26.009 1.00 85.00 120 LYS A C 1
ATOM 949 O O . LYS A 1 120 ? -12.242 -17.204 26.828 1.00 85.00 120 LYS A O 1
ATOM 954 N N . GLY A 1 121 ? -14.396 -17.558 26.354 1.00 80.44 121 GLY A N 1
ATOM 955 C CA . GLY A 1 121 ? -14.876 -17.408 27.738 1.00 80.44 121 GLY A CA 1
ATOM 956 C C . GLY A 1 121 ? -14.884 -15.975 28.298 1.00 80.44 121 GLY A C 1
ATOM 957 O O . GLY A 1 121 ? -15.429 -15.747 29.372 1.00 80.44 121 GLY A O 1
ATOM 958 N N . VAL A 1 122 ? -14.356 -14.979 27.575 1.00 82.50 122 VAL A N 1
ATOM 959 C CA . VAL A 1 122 ? -14.315 -13.583 28.047 1.00 82.50 122 VAL A CA 1
ATOM 960 C C . VAL A 1 122 ? -15.674 -12.901 27.862 1.00 82.50 122 VAL A C 1
ATOM 962 O O . VAL A 1 122 ? -16.266 -12.973 26.777 1.00 82.50 122 VAL A O 1
ATOM 965 N N . ALA A 1 123 ? -16.136 -12.187 28.896 1.00 81.88 123 ALA A N 1
ATOM 966 C CA . ALA A 1 123 ? -17.358 -11.380 28.876 1.00 81.88 123 ALA A CA 1
ATOM 967 C C . ALA A 1 123 ? -17.356 -10.341 27.735 1.00 81.88 123 ALA A C 1
ATOM 969 O O . ALA A 1 123 ? -16.326 -9.730 27.439 1.00 81.88 123 ALA A O 1
ATOM 970 N N . GLY A 1 124 ? -18.518 -10.096 27.114 1.00 74.38 124 GLY A N 1
ATOM 971 C CA . GLY A 1 124 ? -18.645 -9.286 25.889 1.00 74.38 124 GLY A CA 1
ATOM 972 C C . GLY A 1 124 ? -18.015 -7.887 25.974 1.00 74.38 124 GLY A C 1
ATOM 973 O O . GLY A 1 124 ? -17.267 -7.491 25.080 1.00 74.38 124 GLY A O 1
ATOM 974 N N . ARG A 1 125 ? -18.210 -7.179 27.096 1.00 76.12 125 ARG A N 1
ATOM 975 C CA . ARG A 1 125 ? -17.646 -5.833 27.326 1.00 76.12 125 ARG A CA 1
ATOM 976 C C . ARG A 1 125 ? -16.109 -5.834 27.353 1.00 76.12 125 ARG A C 1
ATOM 978 O O . ARG A 1 125 ? -15.469 -4.964 26.764 1.00 76.12 125 ARG A O 1
ATOM 985 N N . VAL A 1 126 ? -15.502 -6.842 27.988 1.00 80.69 126 VAL A N 1
ATOM 986 C CA . VAL A 1 126 ? -14.036 -7.002 28.065 1.00 80.69 126 VAL A CA 1
ATOM 987 C C . VAL A 1 126 ? -13.472 -7.511 26.736 1.00 80.69 126 VAL A C 1
ATOM 989 O O . VAL A 1 126 ? -12.412 -7.055 26.302 1.00 80.69 126 VAL A O 1
ATOM 992 N N . ARG A 1 127 ? -14.206 -8.389 26.041 1.00 82.31 127 ARG A N 1
ATOM 993 C CA . ARG A 1 127 ? -13.864 -8.902 24.707 1.00 82.31 127 ARG A CA 1
ATOM 994 C C . ARG A 1 127 ? -13.715 -7.771 23.689 1.00 82.31 127 ARG A C 1
ATOM 996 O O . ARG A 1 127 ? -12.716 -7.734 22.973 1.00 82.31 127 ARG A O 1
ATOM 1003 N N . GLY A 1 128 ? -14.656 -6.824 23.667 1.00 80.94 128 GLY A N 1
ATOM 1004 C CA . GLY A 1 128 ? -14.592 -5.645 22.797 1.00 80.94 128 GLY A CA 1
ATOM 1005 C C . GLY A 1 128 ? -13.366 -4.770 23.077 1.00 80.94 128 GLY A C 1
ATOM 1006 O O . GLY A 1 128 ? -12.654 -4.386 22.149 1.00 80.94 128 GLY A O 1
ATOM 1007 N N . ARG A 1 129 ? -13.056 -4.522 24.358 1.00 85.69 129 ARG A N 1
ATOM 1008 C CA . ARG A 1 129 ? -11.869 -3.749 24.765 1.00 85.69 129 ARG A CA 1
ATOM 1009 C C . ARG A 1 129 ? -10.562 -4.442 24.361 1.00 85.69 129 ARG A C 1
ATOM 1011 O O . ARG A 1 129 ? -9.682 -3.786 23.811 1.00 85.69 129 ARG A O 1
ATOM 1018 N N . ARG A 1 130 ? -10.443 -5.757 24.584 1.00 87.00 130 ARG A N 1
ATOM 1019 C CA . ARG A 1 130 ? -9.271 -6.555 24.174 1.00 87.00 130 ARG A CA 1
ATOM 1020 C C . ARG A 1 130 ? -9.095 -6.581 22.654 1.00 87.00 130 ARG A C 1
ATOM 1022 O O . ARG A 1 130 ? -7.981 -6.395 22.181 1.00 87.00 130 ARG A O 1
ATOM 1029 N N . ARG A 1 131 ? -10.188 -6.725 21.894 1.00 87.94 131 ARG A N 1
ATOM 1030 C CA . ARG A 1 131 ? -10.172 -6.655 20.423 1.00 87.94 131 ARG A CA 1
ATOM 1031 C C . ARG A 1 131 ? -9.651 -5.305 19.925 1.00 87.94 131 ARG A C 1
ATOM 1033 O O . ARG A 1 131 ? -8.771 -5.285 19.076 1.00 87.94 131 ARG A O 1
ATOM 1040 N N . LYS A 1 132 ? -10.161 -4.192 20.468 1.00 89.12 132 LYS A N 1
ATOM 1041 C CA . LYS A 1 132 ? -9.695 -2.842 20.103 1.00 89.12 132 LYS A CA 1
ATOM 1042 C C . LYS A 1 132 ? -8.214 -2.645 20.428 1.00 89.12 132 LYS A C 1
ATOM 1044 O O . LYS A 1 132 ? -7.480 -2.159 19.583 1.00 89.12 132 LYS A O 1
ATOM 1049 N N . ARG A 1 133 ? -7.767 -3.082 21.613 1.00 90.69 133 ARG A N 1
ATOM 1050 C CA . ARG A 1 133 ? -6.348 -3.017 22.005 1.00 90.69 133 ARG A CA 1
ATOM 1051 C C . ARG A 1 133 ? -5.440 -3.782 21.047 1.00 90.69 133 ARG A C 1
ATOM 1053 O O . ARG A 1 133 ? -4.413 -3.238 20.674 1.00 90.69 133 ARG A O 1
ATOM 1060 N N . PHE A 1 134 ? -5.830 -4.989 20.630 1.00 92.81 134 PHE A N 1
ATOM 1061 C CA . PHE A 1 134 ? -5.069 -5.748 19.635 1.00 92.81 134 PHE A CA 1
ATOM 1062 C C . PHE A 1 134 ? -4.951 -4.965 18.324 1.00 92.81 134 PHE A C 1
ATOM 1064 O O . PHE A 1 134 ? -3.848 -4.751 17.848 1.00 92.81 134 PHE A O 1
ATOM 1071 N N . VAL A 1 135 ? -6.073 -4.469 17.789 1.00 91.88 135 VAL A N 1
ATOM 1072 C CA . VAL A 1 135 ? -6.079 -3.702 16.532 1.00 91.88 135 VAL A CA 1
ATOM 1073 C C . VAL A 1 135 ? -5.210 -2.445 16.638 1.00 91.88 135 VAL A C 1
ATOM 1075 O O . VAL A 1 135 ? -4.399 -2.199 15.754 1.00 91.88 135 VAL A O 1
ATOM 1078 N N . TYR A 1 136 ? -5.325 -1.674 17.724 1.00 92.88 136 TYR A N 1
ATOM 1079 C CA . TYR A 1 136 ? -4.498 -0.480 17.924 1.00 92.88 136 TYR A CA 1
ATOM 1080 C C . TYR A 1 136 ? -3.012 -0.813 18.061 1.00 92.88 136 TYR A C 1
ATOM 1082 O O . TYR A 1 136 ? -2.189 -0.118 17.475 1.00 92.88 136 TYR A O 1
ATOM 1090 N N . ALA A 1 137 ? -2.666 -1.886 18.775 1.00 94.31 137 ALA A N 1
ATOM 1091 C CA . ALA A 1 137 ? -1.287 -2.350 18.869 1.00 94.31 137 ALA A CA 1
ATOM 1092 C C . ALA A 1 137 ? -0.741 -2.763 17.494 1.00 94.31 137 ALA A C 1
ATOM 1094 O O . ALA A 1 137 ? 0.359 -2.360 17.137 1.00 94.31 137 ALA A O 1
ATOM 1095 N N . SER A 1 138 ? -1.521 -3.490 16.688 1.00 93.69 138 SER A N 1
ATOM 1096 C CA . SER A 1 138 ? -1.138 -3.859 15.321 1.00 93.69 138 SER A CA 1
ATOM 1097 C C . SER A 1 138 ? -0.900 -2.639 14.428 1.00 93.69 138 SER A C 1
ATOM 1099 O O . SER A 1 138 ? 0.106 -2.587 13.729 1.00 93.69 138 SER A O 1
ATOM 1101 N N . VAL A 1 139 ? -1.784 -1.637 14.480 1.00 91.94 139 VAL A N 1
ATOM 1102 C CA . VAL A 1 139 ? -1.619 -0.384 13.720 1.00 91.94 139 VAL A CA 1
ATOM 1103 C C . VAL A 1 139 ? -0.376 0.384 14.178 1.00 91.94 139 VAL A C 1
ATOM 1105 O O . VAL A 1 139 ? 0.380 0.864 13.338 1.00 91.94 139 VAL A O 1
ATOM 1108 N N . LEU A 1 140 ? -0.125 0.461 15.490 1.00 93.38 140 LEU A N 1
ATOM 1109 C CA . LEU A 1 140 ? 1.077 1.098 16.035 1.00 93.38 140 LEU A CA 1
ATOM 1110 C C . LEU A 1 140 ? 2.359 0.372 15.619 1.00 93.38 140 LEU A C 1
ATOM 1112 O O . LEU A 1 140 ? 3.336 1.038 15.300 1.00 93.38 140 LEU A O 1
ATOM 1116 N N . ILE A 1 141 ? 2.353 -0.964 15.582 1.00 93.00 141 ILE A N 1
ATOM 1117 C CA . ILE A 1 141 ? 3.494 -1.760 15.109 1.00 93.00 141 ILE A CA 1
ATOM 1118 C C . ILE A 1 141 ? 3.764 -1.476 13.631 1.00 93.00 141 ILE A C 1
ATOM 1120 O O . ILE A 1 141 ? 4.902 -1.182 13.285 1.00 93.00 141 ILE A O 1
ATOM 1124 N N . ILE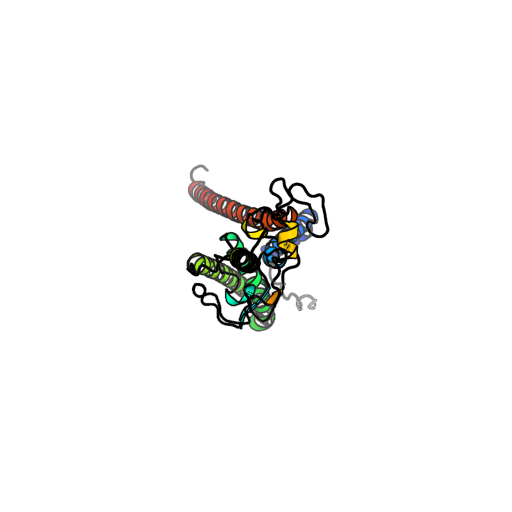 A 1 142 ? 2.734 -1.496 12.773 1.00 91.25 142 ILE A N 1
ATOM 1125 C CA . ILE A 1 142 ? 2.888 -1.154 11.348 1.00 91.25 142 ILE A CA 1
ATOM 1126 C C . ILE A 1 142 ? 3.481 0.252 11.210 1.00 91.25 142 ILE A C 1
ATOM 1128 O O . ILE A 1 142 ? 4.456 0.443 10.491 1.00 91.25 142 ILE A O 1
ATOM 1132 N N . PHE A 1 143 ? 2.934 1.235 11.924 1.00 90.00 143 PHE A N 1
ATOM 1133 C CA . PHE A 1 143 ? 3.427 2.607 11.851 1.00 90.00 143 PHE A CA 1
ATOM 1134 C C . PHE A 1 143 ? 4.873 2.737 12.351 1.00 90.00 143 PHE A C 1
ATOM 1136 O O . PHE A 1 143 ? 5.693 3.371 11.693 1.00 90.00 143 PHE A O 1
ATOM 1143 N N . ALA A 1 144 ? 5.215 2.101 13.474 1.00 90.75 144 ALA A N 1
ATOM 1144 C CA . ALA A 1 144 ?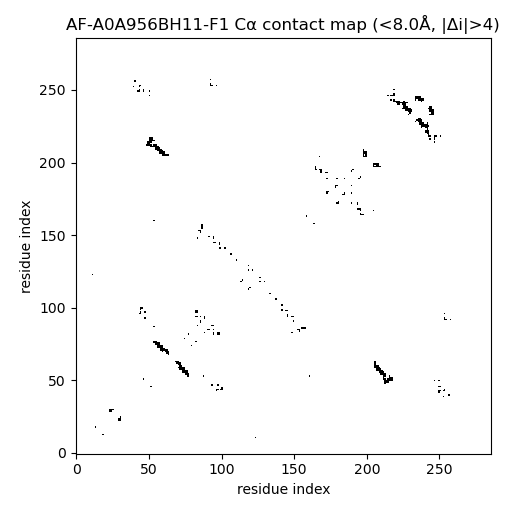 6.570 2.111 14.017 1.00 90.75 144 ALA A CA 1
ATOM 1145 C C . ALA A 1 144 ? 7.569 1.448 13.059 1.00 90.75 144 ALA A C 1
ATOM 1147 O O . ALA A 1 144 ? 8.622 2.023 12.794 1.00 90.75 144 ALA A O 1
ATOM 1148 N N . CYS A 1 145 ? 7.227 0.287 12.490 1.00 87.88 145 CYS A N 1
ATOM 1149 C CA . CYS A 1 145 ? 8.041 -0.366 11.467 1.00 87.88 145 CYS A CA 1
ATOM 1150 C C . CYS A 1 145 ? 8.224 0.540 10.247 1.00 87.88 145 CYS A C 1
ATOM 1152 O O . CYS A 1 145 ? 9.350 0.715 9.797 1.00 87.88 145 CYS A O 1
ATOM 1154 N N . PHE A 1 146 ? 7.154 1.168 9.753 1.00 85.50 146 PHE A N 1
ATOM 1155 C CA . PHE A 1 146 ? 7.236 2.097 8.628 1.00 85.50 146 PHE A CA 1
ATOM 1156 C C . PHE A 1 146 ? 8.194 3.258 8.914 1.00 85.50 146 PHE A C 1
ATOM 1158 O O . PHE A 1 146 ? 9.081 3.528 8.111 1.00 85.50 146 PHE A O 1
ATOM 1165 N N . VAL A 1 147 ? 8.076 3.899 10.081 1.00 86.50 147 VAL A N 1
ATOM 1166 C CA . VAL A 1 147 ? 8.979 4.984 10.490 1.00 86.50 147 VAL A CA 1
ATOM 1167 C C . VAL A 1 147 ? 10.420 4.483 10.593 1.00 86.50 147 VAL A C 1
ATOM 1169 O O . VAL A 1 147 ? 11.310 5.094 10.013 1.00 86.50 147 VAL A O 1
ATOM 1172 N N . VAL A 1 148 ? 10.672 3.353 11.257 1.00 85.12 148 VAL A N 1
ATOM 1173 C CA . VAL A 1 148 ? 12.028 2.788 11.375 1.00 85.12 148 VAL A CA 1
ATOM 1174 C C . VAL A 1 148 ? 12.639 2.505 10.001 1.00 85.12 148 VAL A C 1
ATOM 1176 O O . VAL A 1 148 ? 13.807 2.811 9.786 1.00 85.12 148 VAL A O 1
ATOM 1179 N N . LEU A 1 149 ? 11.859 1.973 9.062 1.00 78.25 149 LEU A N 1
ATOM 1180 C CA . LEU A 1 149 ? 12.316 1.669 7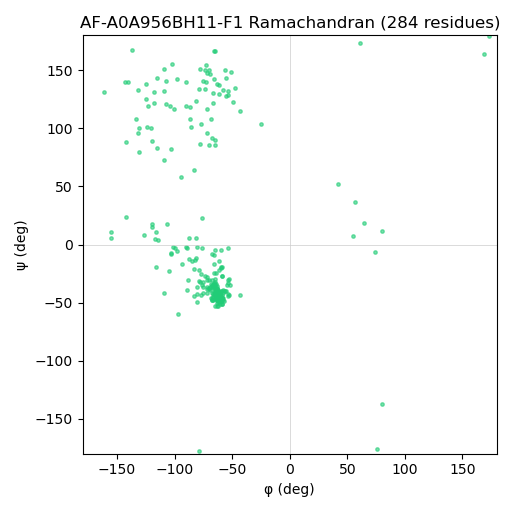.704 1.00 78.25 149 LEU A CA 1
ATOM 1181 C C . LEU A 1 149 ? 12.535 2.928 6.857 1.00 78.25 149 LEU A C 1
ATOM 1183 O O . LEU A 1 149 ? 13.434 2.949 6.024 1.00 78.25 149 LEU A O 1
ATOM 1187 N N . LEU A 1 150 ? 11.775 4.001 7.095 1.00 78.00 150 LEU A N 1
ATOM 1188 C CA . LEU A 1 150 ? 12.069 5.305 6.496 1.00 78.00 150 LEU A CA 1
ATOM 1189 C C . LEU A 1 150 ? 13.378 5.901 7.032 1.00 78.00 150 LEU A C 1
ATOM 1191 O O . LEU A 1 150 ? 14.108 6.548 6.283 1.00 78.00 150 LEU A O 1
ATOM 1195 N N . TRP A 1 151 ? 13.679 5.698 8.316 1.00 75.56 151 TRP A N 1
ATOM 1196 C CA . TRP A 1 151 ? 14.873 6.246 8.966 1.00 75.56 151 TRP A CA 1
ATOM 1197 C C . TRP A 1 151 ? 16.137 5.431 8.692 1.00 75.56 151 TRP A C 1
ATOM 1199 O O . TRP A 1 151 ? 17.215 6.002 8.525 1.00 75.56 151 TRP A O 1
ATOM 1209 N N . LYS A 1 152 ? 16.023 4.104 8.625 1.00 70.50 152 LYS A N 1
ATOM 1210 C CA . LYS A 1 152 ? 17.138 3.208 8.328 1.00 70.50 152 LYS A CA 1
ATOM 1211 C C . LYS A 1 152 ? 17.404 3.244 6.826 1.00 70.50 152 LYS A C 1
ATOM 1213 O O . LYS A 1 152 ? 16.863 2.443 6.080 1.00 70.50 152 LYS A O 1
ATOM 1218 N N . GLN A 1 153 ? 18.214 4.203 6.392 1.00 54.91 153 GLN A N 1
ATOM 1219 C CA . GLN A 1 153 ? 18.740 4.274 5.031 1.00 54.91 153 GLN A CA 1
ATOM 1220 C C . GLN A 1 153 ? 19.880 3.247 4.918 1.00 54.91 153 GLN A C 1
ATOM 1222 O O . GLN A 1 153 ? 20.954 3.519 5.461 1.00 54.91 153 GLN A O 1
ATOM 1227 N N . PRO A 1 154 ? 19.711 2.072 4.276 1.00 48.69 154 PRO A N 1
ATOM 1228 C CA . PRO A 1 154 ? 20.900 1.346 3.857 1.00 48.69 154 PRO A CA 1
ATOM 1229 C C . PRO A 1 154 ? 21.613 2.244 2.839 1.00 48.69 154 PRO A C 1
ATOM 1231 O O . PRO A 1 154 ? 20.946 2.898 2.043 1.00 48.69 154 PRO A O 1
ATOM 1234 N N . GLN A 1 155 ? 22.938 2.327 2.917 1.00 42.41 155 GLN A N 1
ATOM 1235 C CA . GLN A 1 155 ? 23.812 2.952 1.923 1.00 42.41 155 GLN A CA 1
ATOM 1236 C C . GLN A 1 155 ? 24.569 1.820 1.231 1.00 42.41 155 GLN A C 1
ATOM 1238 O O . GLN A 1 155 ? 25.710 1.532 1.573 1.00 42.41 155 GLN A O 1
ATOM 1243 N N . VAL A 1 156 ? 23.880 1.064 0.384 1.00 46.78 156 VAL A N 1
ATOM 1244 C CA . VAL A 1 156 ? 24.477 -0.025 -0.387 1.00 46.78 156 VAL A CA 1
ATOM 1245 C C . VAL A 1 156 ? 24.004 0.172 -1.815 1.00 46.78 156 VAL A C 1
ATOM 1247 O O . VAL A 1 156 ? 22.886 -0.209 -2.161 1.00 46.78 156 VAL A O 1
ATOM 1250 N N . ASP A 1 157 ? 24.849 0.827 -2.606 1.00 42.78 157 ASP A N 1
ATOM 1251 C CA . ASP A 1 157 ? 24.686 0.974 -4.047 1.00 42.78 157 ASP A CA 1
ATOM 1252 C C . ASP A 1 157 ? 24.793 -0.411 -4.693 1.00 42.78 157 ASP A C 1
ATOM 1254 O O . ASP A 1 157 ? 25.863 -0.848 -5.106 1.00 42.78 157 ASP A O 1
ATOM 1258 N N . ILE A 1 158 ? 23.678 -1.139 -4.756 1.00 47.03 158 ILE A N 1
ATOM 1259 C CA . ILE A 1 158 ? 23.586 -2.275 -5.670 1.00 47.03 158 ILE A CA 1
ATOM 1260 C C . ILE A 1 158 ? 23.499 -1.645 -7.066 1.00 47.03 158 ILE A C 1
ATOM 1262 O O . ILE A 1 158 ? 22.541 -0.899 -7.311 1.00 47.03 158 ILE A O 1
ATOM 1266 N N . PRO A 1 159 ? 24.468 -1.872 -7.975 1.00 48.47 159 PRO A N 1
ATOM 1267 C CA . PRO A 1 159 ? 24.343 -1.392 -9.343 1.00 48.47 159 PRO A CA 1
ATOM 1268 C C . PRO A 1 159 ? 23.008 -1.892 -9.893 1.00 48.47 159 PRO A C 1
ATOM 1270 O O . PRO A 1 159 ? 22.659 -3.061 -9.705 1.00 48.47 159 PRO A O 1
ATOM 1273 N N . LYS A 1 160 ? 22.223 -0.999 -10.517 1.00 53.66 160 LYS A N 1
ATOM 1274 C CA . LYS A 1 160 ? 20.961 -1.397 -11.157 1.00 53.66 160 LYS A CA 1
ATOM 1275 C C . LYS A 1 160 ? 21.249 -2.628 -12.002 1.00 53.66 160 LYS A C 1
ATOM 1277 O O . LYS A 1 160 ? 22.247 -2.649 -12.709 1.00 53.66 160 LYS A O 1
ATOM 1282 N N . TRP A 1 161 ? 20.401 -3.645 -11.930 1.00 52.59 161 TRP A N 1
ATOM 1283 C CA . TRP A 1 161 ? 20.681 -4.917 -12.594 1.00 52.59 161 TRP A CA 1
ATOM 1284 C C . TRP A 1 161 ? 20.877 -4.761 -14.111 1.00 52.59 161 TRP A C 1
ATOM 1286 O O . TRP A 1 161 ? 21.689 -5.446 -14.720 1.00 52.59 161 TRP A O 1
ATOM 1296 N N . LYS A 1 162 ? 20.255 -3.730 -14.687 1.00 51.50 162 LYS A N 1
ATOM 1297 C CA . LYS A 1 162 ? 20.521 -3.257 -16.041 1.00 51.50 162 LYS A CA 1
ATOM 1298 C C . LYS A 1 162 ? 21.950 -2.754 -16.268 1.00 51.50 162 LYS A C 1
ATOM 1300 O O . LYS A 1 162 ? 22.518 -3.073 -17.291 1.00 51.50 162 LYS A O 1
ATOM 1305 N N . ASN A 1 163 ? 22.566 -2.048 -15.321 1.00 58.00 163 ASN A N 1
ATOM 1306 C CA . ASN A 1 163 ? 23.971 -1.637 -15.417 1.00 58.00 163 ASN A CA 1
ATOM 1307 C C . ASN A 1 163 ? 24.909 -2.855 -15.419 1.00 58.00 163 ASN A C 1
ATOM 1309 O O . ASN A 1 163 ? 25.962 -2.811 -16.043 1.00 58.00 163 ASN A O 1
ATOM 1313 N N . LEU A 1 164 ? 24.532 -3.936 -14.722 1.00 57.19 164 LEU A N 1
ATOM 1314 C CA . LEU A 1 164 ? 25.256 -5.208 -14.783 1.00 57.19 164 LEU A CA 1
ATOM 1315 C C . LEU A 1 164 ? 25.110 -5.840 -16.175 1.00 57.19 164 LEU A C 1
ATOM 1317 O O . LEU A 1 164 ? 26.120 -6.179 -16.780 1.00 57.19 164 LEU A O 1
ATOM 1321 N N . LEU A 1 165 ? 23.893 -5.905 -16.721 1.00 57.34 165 LEU A N 1
ATOM 1322 C CA . LEU A 1 165 ? 23.633 -6.417 -18.074 1.00 57.34 165 LEU A CA 1
ATOM 1323 C C . LEU A 1 165 ? 24.297 -5.566 -19.173 1.00 57.34 165 LEU A C 1
ATOM 1325 O O . LEU A 1 165 ? 24.925 -6.106 -20.074 1.00 57.34 165 LEU A O 1
ATOM 1329 N N . GLU A 1 166 ? 24.242 -4.238 -19.067 1.00 60.03 166 GLU A N 1
ATOM 1330 C CA . GLU A 1 166 ? 24.909 -3.298 -19.977 1.00 60.03 166 GLU A CA 1
ATOM 1331 C C . GLU A 1 166 ? 26.436 -3.423 -19.877 1.00 60.03 166 GLU A C 1
ATOM 1333 O O . GLU A 1 166 ? 27.123 -3.372 -20.895 1.00 60.03 166 GLU A O 1
ATOM 1338 N N . SER A 1 167 ? 26.986 -3.649 -18.676 1.00 58.72 167 SER A N 1
ATOM 1339 C CA . SER A 1 167 ? 28.418 -3.930 -18.516 1.00 58.72 167 SER A CA 1
ATOM 1340 C C . SER A 1 167 ? 28.827 -5.277 -19.121 1.00 58.72 167 SER A C 1
ATOM 1342 O O . SER A 1 167 ? 29.909 -5.369 -19.695 1.00 58.72 167 SER A O 1
ATOM 1344 N N . GLN A 1 168 ? 27.957 -6.292 -19.059 1.00 58.81 168 GLN A N 1
ATOM 1345 C CA . GLN A 1 168 ? 28.183 -7.595 -19.695 1.00 58.81 168 GLN A CA 1
ATOM 1346 C C . GLN A 1 168 ? 28.134 -7.492 -21.216 1.00 58.81 168 GLN A C 1
ATOM 1348 O O . GLN A 1 168 ? 29.028 -7.984 -21.898 1.00 58.81 168 GLN A O 1
ATOM 1353 N N . GLN A 1 169 ? 27.136 -6.795 -21.753 1.00 63.75 169 GLN A N 1
ATOM 1354 C CA . GLN A 1 169 ? 27.025 -6.546 -23.184 1.00 63.75 169 GLN A CA 1
ATOM 1355 C C . GLN A 1 169 ? 28.227 -5.742 -23.697 1.00 63.75 169 GLN A C 1
ATOM 1357 O O . GLN A 1 169 ? 28.803 -6.089 -24.724 1.00 63.75 169 GLN A O 1
ATOM 1362 N N . ALA A 1 170 ? 28.672 -4.723 -22.951 1.00 62.50 170 ALA A N 1
ATOM 1363 C CA . ALA A 1 170 ? 29.872 -3.956 -23.282 1.00 62.50 170 ALA A CA 1
ATOM 1364 C C . ALA A 1 170 ? 31.154 -4.810 -23.255 1.00 62.50 170 ALA A C 1
ATOM 1366 O O . ALA A 1 170 ? 32.021 -4.630 -24.108 1.00 62.50 170 ALA A O 1
ATOM 1367 N N . GLN A 1 171 ? 31.273 -5.750 -22.311 1.00 63.69 171 GLN A N 1
ATOM 1368 C CA . GLN A 1 171 ? 32.389 -6.702 -22.264 1.00 63.69 171 GLN A CA 1
ATOM 1369 C C . GLN A 1 171 ? 32.349 -7.684 -23.441 1.00 63.69 171 GLN A C 1
ATOM 1371 O O . GLN A 1 171 ? 33.357 -7.855 -24.121 1.00 63.69 171 GLN A O 1
ATOM 1376 N N . CYS A 1 172 ? 31.187 -8.262 -23.745 1.00 63.94 172 CYS A N 1
ATOM 1377 C CA . CYS A 1 172 ? 31.005 -9.164 -24.884 1.00 63.94 172 CYS A CA 1
ATOM 1378 C C . CYS A 1 172 ? 31.342 -8.476 -26.220 1.00 63.94 172 CYS A C 1
ATOM 1380 O O . CYS A 1 172 ? 32.107 -9.009 -27.026 1.00 63.94 172 CYS A O 1
ATOM 1382 N N . LEU A 1 173 ? 30.866 -7.242 -26.418 1.00 66.75 173 LEU A N 1
ATOM 1383 C CA . LEU A 1 173 ? 31.189 -6.434 -27.598 1.00 66.75 173 LEU A CA 1
ATOM 1384 C C . LEU A 1 173 ? 32.687 -6.106 -27.693 1.00 66.75 173 LEU A C 1
ATOM 1386 O O . LEU A 1 173 ? 33.241 -6.089 -28.793 1.00 66.75 173 LEU A O 1
ATOM 1390 N N . ALA A 1 174 ? 33.364 -5.891 -26.559 1.00 64.69 174 ALA A N 1
ATOM 1391 C CA . ALA A 1 174 ? 34.808 -5.664 -26.529 1.00 64.69 174 ALA A CA 1
ATOM 1392 C C . ALA A 1 174 ? 35.621 -6.908 -26.940 1.00 64.69 174 ALA A C 1
ATOM 1394 O O . ALA A 1 174 ? 36.697 -6.757 -27.520 1.00 64.69 174 ALA A O 1
ATOM 1395 N N . HIS A 1 175 ? 35.113 -8.118 -26.680 1.00 62.88 175 HIS A N 1
ATOM 1396 C CA . HIS A 1 175 ? 35.758 -9.380 -27.066 1.00 62.88 175 HIS A CA 1
ATOM 1397 C C . HIS A 1 175 ? 35.559 -9.752 -28.545 1.00 62.88 175 HIS A C 1
ATOM 1399 O O . HIS A 1 175 ? 36.449 -10.365 -29.132 1.00 62.88 175 HIS A O 1
ATOM 1405 N N . GLN A 1 176 ? 34.428 -9.380 -29.155 1.00 64.75 176 GLN A N 1
ATOM 1406 C CA . GLN A 1 176 ? 34.100 -9.732 -30.547 1.00 64.75 176 GLN A CA 1
ATOM 1407 C C . GLN A 1 176 ? 35.027 -9.057 -31.580 1.00 64.75 176 GLN A C 1
ATOM 1409 O O . GLN A 1 176 ? 35.378 -9.677 -32.583 1.00 64.75 176 GLN A O 1
ATOM 1414 N N . GLY A 1 177 ? 35.484 -7.821 -31.327 1.00 60.31 177 GLY A N 1
ATOM 1415 C CA . GLY A 1 177 ? 36.335 -7.061 -32.258 1.00 60.31 177 GLY A CA 1
ATOM 1416 C C . GLY A 1 177 ? 35.682 -6.781 -33.631 1.00 60.31 177 GLY A C 1
ATOM 1417 O O . GLY A 1 177 ? 34.588 -7.244 -33.932 1.00 60.31 177 GLY A O 1
ATOM 1418 N N . GLY A 1 178 ? 36.333 -5.989 -34.494 1.00 65.06 178 GLY A N 1
ATOM 1419 C CA . GLY A 1 178 ? 35.859 -5.750 -35.875 1.00 65.06 178 GLY A CA 1
ATOM 1420 C C . GLY A 1 178 ? 34.738 -4.705 -36.015 1.00 65.06 178 GLY A C 1
ATOM 1421 O O . GLY A 1 178 ? 34.811 -3.651 -35.386 1.00 65.06 178 GLY A O 1
ATOM 1422 N N . ASP A 1 179 ? 33.722 -4.979 -36.847 1.00 53.31 179 ASP A N 1
ATOM 1423 C CA . ASP A 1 179 ? 32.619 -4.058 -37.222 1.00 53.31 179 ASP A CA 1
ATOM 1424 C C . ASP A 1 179 ? 31.785 -3.550 -36.021 1.00 53.31 179 ASP A C 1
ATOM 1426 O O . ASP A 1 179 ? 31.127 -2.512 -36.077 1.00 53.31 179 ASP A O 1
ATOM 1430 N N . PHE A 1 180 ? 31.846 -4.246 -34.882 1.00 60.69 180 PHE A N 1
ATOM 1431 C CA . PHE A 1 180 ? 31.214 -3.814 -33.630 1.00 60.69 180 PHE A CA 1
ATOM 1432 C C . PHE A 1 180 ? 32.022 -2.735 -32.888 1.00 60.69 180 PHE A C 1
ATOM 1434 O O . PHE A 1 180 ? 31.453 -1.964 -32.116 1.00 60.69 180 PHE A O 1
ATOM 1441 N N . ALA A 1 181 ? 33.330 -2.623 -33.149 1.00 55.31 181 ALA A N 1
ATOM 1442 C CA . ALA A 1 181 ? 34.187 -1.570 -32.603 1.00 55.31 181 ALA A CA 1
ATOM 1443 C C . ALA A 1 181 ? 34.108 -0.259 -33.409 1.00 55.31 181 ALA A C 1
ATOM 1445 O O . ALA A 1 181 ? 34.440 0.800 -32.873 1.00 55.31 181 ALA A O 1
ATOM 1446 N N . SER A 1 182 ? 33.665 -0.313 -34.674 1.00 59.72 182 SER A N 1
ATOM 1447 C CA . SER A 1 182 ? 33.450 0.877 -35.515 1.00 59.72 182 SER A CA 1
ATOM 1448 C C . SER A 1 182 ? 32.111 1.573 -35.253 1.00 59.72 182 SER A C 1
ATOM 1450 O O . SER A 1 182 ? 31.933 2.716 -35.666 1.00 59.72 182 SER A O 1
ATOM 1452 N N . GLY A 1 183 ? 31.204 0.933 -34.503 1.00 62.53 183 GLY A N 1
ATOM 1453 C CA . GLY A 1 183 ? 29.898 1.488 -34.139 1.00 62.53 183 GLY A CA 1
ATOM 1454 C C . GLY A 1 183 ? 28.834 1.378 -35.235 1.00 62.53 183 GLY A C 1
ATOM 1455 O O . GLY A 1 183 ? 27.775 1.987 -35.101 1.00 62.53 183 GLY A O 1
ATOM 1456 N N . ASP A 1 184 ? 29.092 0.603 -36.292 1.00 59.66 184 ASP A N 1
ATOM 1457 C CA . ASP A 1 184 ? 28.204 0.475 -37.458 1.00 59.66 184 ASP A CA 1
ATOM 1458 C C . ASP A 1 184 ? 27.153 -0.646 -37.315 1.00 59.66 184 ASP A C 1
ATOM 1460 O O . ASP A 1 184 ? 26.302 -0.826 -38.187 1.00 59.66 184 ASP A O 1
ATOM 1464 N N . ALA A 1 185 ? 27.190 -1.405 -36.216 1.00 64.38 185 ALA A N 1
ATOM 1465 C CA . ALA A 1 185 ? 26.266 -2.505 -35.964 1.00 64.38 185 ALA A CA 1
ATOM 1466 C C . ALA A 1 185 ? 24.859 -2.008 -35.589 1.00 64.38 185 ALA A C 1
ATOM 1468 O O . ALA A 1 185 ? 24.682 -1.132 -34.737 1.00 64.38 185 ALA A O 1
ATOM 1469 N N . THR A 1 186 ? 23.833 -2.604 -36.199 1.00 66.62 186 THR A N 1
ATOM 1470 C CA . THR A 1 186 ? 22.436 -2.318 -35.842 1.00 66.62 186 THR A CA 1
ATOM 1471 C C . THR A 1 186 ? 22.066 -2.938 -34.484 1.00 66.62 186 THR A C 1
ATOM 1473 O O . THR A 1 186 ? 22.657 -3.946 -34.092 1.00 66.62 186 THR A O 1
ATOM 1476 N N . PRO A 1 187 ? 21.072 -2.387 -33.756 1.00 63.25 187 PRO A N 1
ATOM 1477 C CA . PRO A 1 187 ? 20.653 -2.924 -32.458 1.00 63.25 187 PRO A CA 1
ATOM 1478 C C . PRO A 1 187 ? 20.274 -4.413 -32.490 1.00 63.25 187 PRO A C 1
ATOM 1480 O O . PRO A 1 187 ? 20.587 -5.132 -31.550 1.00 63.25 187 PRO A O 1
ATOM 1483 N N . GLU A 1 188 ? 19.670 -4.885 -33.585 1.00 64.25 188 GLU A N 1
ATOM 1484 C CA . GLU A 1 188 ? 19.303 -6.298 -33.768 1.00 64.25 188 GLU A CA 1
ATOM 1485 C C . GLU A 1 188 ? 20.535 -7.201 -33.935 1.00 64.25 188 GLU A C 1
ATOM 1487 O O . GLU A 1 188 ? 20.588 -8.272 -33.340 1.00 64.25 188 GLU A O 1
ATOM 1492 N N . GLN A 1 189 ? 21.567 -6.752 -34.660 1.00 62.50 189 GLN A N 1
ATOM 1493 C CA . GLN A 1 189 ? 22.825 -7.502 -34.812 1.00 62.50 189 GLN A CA 1
ATOM 1494 C C . GLN A 1 189 ? 23.616 -7.577 -33.501 1.00 62.50 189 GLN A C 1
ATOM 1496 O O . GLN A 1 189 ? 24.277 -8.574 -33.221 1.00 62.50 189 GLN A O 1
ATOM 1501 N N . ILE A 1 190 ? 23.550 -6.522 -32.688 1.00 62.19 190 ILE A N 1
ATOM 1502 C CA . ILE A 1 190 ? 24.162 -6.499 -31.358 1.00 62.19 190 ILE A CA 1
ATOM 1503 C C . ILE A 1 190 ? 23.465 -7.505 -30.431 1.00 62.19 190 ILE A C 1
ATOM 1505 O O . ILE A 1 190 ? 24.141 -8.220 -29.695 1.00 62.19 190 ILE A O 1
ATOM 1509 N N . GLU A 1 191 ? 22.134 -7.566 -30.466 1.00 62.56 191 GLU A N 1
ATOM 1510 C CA . GLU A 1 191 ? 21.336 -8.465 -29.625 1.00 62.56 191 GLU A CA 1
ATOM 1511 C C . GLU A 1 191 ? 21.457 -9.940 -30.054 1.00 62.56 191 GLU A C 1
ATOM 1513 O O . GLU A 1 191 ? 21.371 -10.829 -29.211 1.00 62.56 191 GLU A O 1
ATOM 1518 N N . GLU A 1 192 ? 21.730 -10.206 -31.335 1.00 64.88 192 GLU A N 1
ATOM 1519 C CA . GLU A 1 192 ? 21.995 -11.552 -31.864 1.00 64.88 192 GLU A CA 1
ATOM 1520 C C . GLU A 1 192 ? 23.369 -12.103 -31.435 1.00 64.88 192 GLU A C 1
ATOM 1522 O O . GLU A 1 192 ? 23.495 -13.289 -31.131 1.00 64.88 192 GLU A O 1
ATOM 1527 N N . VAL A 1 193 ? 24.395 -11.246 -31.388 1.00 65.38 193 VAL A N 1
ATOM 1528 C CA . VAL A 1 193 ? 25.783 -11.637 -31.074 1.00 65.38 193 VAL A CA 1
ATOM 1529 C C . VAL A 1 193 ? 26.081 -11.594 -29.571 1.00 65.38 193 VAL A C 1
ATOM 1531 O O . VAL A 1 193 ? 26.776 -12.466 -29.051 1.00 65.38 193 VAL A O 1
ATOM 1534 N N . CYS A 1 194 ? 25.559 -10.586 -28.870 1.00 58.97 194 CYS A N 1
ATOM 1535 C CA . CYS A 1 194 ? 25.720 -10.377 -27.432 1.00 58.97 194 CYS A CA 1
ATOM 1536 C C . CYS A 1 194 ? 24.341 -10.109 -26.801 1.00 58.97 194 CYS A C 1
ATOM 1538 O O . CYS A 1 194 ? 23.991 -8.947 -26.553 1.00 58.97 194 CYS A O 1
ATOM 1540 N N . PRO A 1 195 ? 23.534 -11.154 -26.551 1.00 59.16 195 PRO A N 1
ATOM 1541 C CA . PRO A 1 195 ? 22.182 -10.985 -26.034 1.00 59.16 195 PRO A CA 1
ATOM 1542 C C . PRO A 1 195 ? 22.189 -10.396 -24.616 1.00 59.16 195 PRO A C 1
ATOM 1544 O O . PRO A 1 195 ? 22.991 -10.780 -23.769 1.00 59.16 195 PRO A O 1
ATOM 1547 N N . ILE A 1 196 ? 21.227 -9.516 -24.308 1.00 55.97 196 ILE A N 1
ATOM 1548 C CA . ILE A 1 196 ? 21.005 -8.935 -22.958 1.00 55.97 196 ILE A CA 1
ATOM 1549 C C . ILE A 1 196 ? 20.315 -9.956 -22.021 1.00 55.97 196 ILE A C 1
ATOM 1551 O O . ILE A 1 196 ? 19.648 -9.614 -21.044 1.00 55.97 196 ILE A O 1
ATOM 1555 N N . SER A 1 197 ? 20.435 -11.246 -22.328 1.00 53.53 197 SER A N 1
ATOM 1556 C CA . SER A 1 197 ? 19.912 -12.333 -21.512 1.00 53.53 197 SER A CA 1
ATOM 1557 C C . SER A 1 197 ? 21.028 -12.911 -20.646 1.00 53.53 197 SER A C 1
ATOM 1559 O O . SER A 1 197 ? 22.142 -13.058 -21.142 1.00 53.53 197 SER A O 1
ATOM 1561 N N . PRO A 1 198 ? 20.752 -13.311 -19.394 1.00 50.12 198 PRO A N 1
ATOM 1562 C CA . PRO A 1 198 ? 21.708 -14.068 -18.594 1.00 50.12 198 PRO A CA 1
ATOM 1563 C C . PRO A 1 198 ? 21.938 -15.444 -19.244 1.00 50.12 198 PRO A C 1
ATOM 1565 O O . PRO A 1 198 ? 21.190 -16.385 -18.985 1.00 50.12 198 PRO A O 1
ATOM 1568 N N . SER A 1 199 ? 22.917 -15.557 -20.144 1.00 44.22 199 SER A N 1
ATOM 1569 C CA . SER A 1 199 ? 23.331 -16.823 -20.752 1.00 44.22 199 SER A CA 1
ATOM 1570 C C . SER A 1 199 ? 24.594 -17.330 -20.066 1.00 44.22 199 SER A C 1
ATOM 1572 O O . SER A 1 199 ? 25.638 -16.687 -20.118 1.00 44.22 199 SER A O 1
ATOM 1574 N N . CYS A 1 200 ? 24.498 -18.491 -19.418 1.00 45.44 200 CYS A N 1
ATOM 1575 C CA . CYS A 1 200 ? 25.642 -19.183 -18.837 1.00 45.44 200 CYS A CA 1
ATOM 1576 C C . CYS A 1 200 ? 26.516 -19.781 -19.942 1.00 45.44 200 CYS A C 1
ATOM 1578 O O . CYS A 1 200 ? 26.248 -20.902 -20.371 1.00 45.44 200 CYS A O 1
ATOM 1580 N N . ASP A 1 201 ? 27.573 -19.087 -20.351 1.00 42.44 201 ASP A N 1
ATOM 1581 C CA . ASP A 1 201 ? 28.717 -19.755 -20.968 1.00 42.44 201 ASP A CA 1
ATOM 1582 C C . ASP A 1 201 ? 29.910 -19.717 -20.015 1.00 42.44 201 ASP A C 1
ATOM 1584 O O . ASP A 1 201 ? 30.210 -18.698 -19.388 1.00 42.44 201 ASP A O 1
ATOM 1588 N N . ALA A 1 202 ? 30.528 -20.890 -19.867 1.00 41.47 202 ALA A N 1
ATOM 1589 C CA . ALA A 1 202 ? 31.412 -21.260 -18.765 1.00 41.47 202 ALA A CA 1
ATOM 1590 C C . ALA A 1 202 ? 32.746 -20.502 -18.719 1.00 41.47 202 ALA A C 1
ATOM 1592 O O . ALA A 1 202 ? 33.462 -20.636 -17.728 1.00 41.47 202 ALA A O 1
ATOM 1593 N N . ASP A 1 203 ? 33.058 -19.708 -19.743 1.00 49.03 203 ASP A N 1
ATOM 1594 C CA . ASP A 1 203 ? 34.373 -19.090 -19.862 1.00 49.03 203 ASP A CA 1
ATOM 1595 C C . ASP A 1 203 ? 34.395 -17.591 -19.513 1.00 49.03 203 ASP A C 1
ATOM 1597 O O . ASP A 1 203 ? 35.442 -17.148 -19.060 1.00 49.03 203 ASP A O 1
ATOM 1601 N N . ASP A 1 204 ? 33.280 -16.831 -19.581 1.00 44.91 204 ASP A N 1
ATOM 1602 C CA . ASP A 1 204 ? 33.306 -15.369 -19.309 1.00 44.91 204 ASP A CA 1
ATOM 1603 C C . ASP A 1 204 ? 31.974 -14.702 -18.843 1.00 44.91 204 ASP A C 1
ATOM 1605 O O . ASP A 1 204 ? 31.932 -13.476 -18.682 1.00 44.91 204 ASP A O 1
ATOM 1609 N N . VAL A 1 205 ? 30.873 -15.438 -18.587 1.00 43.59 205 VAL A N 1
ATOM 1610 C CA . VAL A 1 205 ? 29.552 -14.838 -18.242 1.00 43.59 205 VAL A CA 1
ATOM 1611 C C . VAL A 1 205 ? 29.045 -15.224 -16.838 1.00 43.59 205 VAL A C 1
ATOM 1613 O O . VAL A 1 205 ? 29.015 -16.390 -16.458 1.00 43.59 205 VAL A O 1
ATOM 1616 N N . TRP A 1 206 ? 28.604 -14.222 -16.054 1.00 54.03 206 TRP A N 1
ATOM 1617 C CA . TRP A 1 206 ? 28.489 -14.300 -14.579 1.00 54.03 206 TRP A CA 1
ATOM 1618 C C . TRP A 1 206 ? 27.062 -14.230 -13.987 1.00 54.03 206 TRP A C 1
ATOM 1620 O O . TRP A 1 206 ? 26.907 -14.206 -12.764 1.00 54.03 206 TRP A O 1
ATOM 1630 N N . LEU A 1 207 ? 26.002 -14.191 -14.803 1.00 49.38 207 LEU A N 1
ATOM 1631 C CA . LEU A 1 207 ? 24.601 -14.210 -14.339 1.00 49.38 207 LEU A CA 1
ATOM 1632 C C . LEU A 1 207 ? 23.877 -15.386 -14.987 1.00 49.38 207 LEU A C 1
ATOM 1634 O O . LEU A 1 207 ? 23.791 -15.433 -16.209 1.00 49.38 207 LEU A O 1
ATOM 1638 N N . CYS A 1 208 ? 23.372 -16.320 -14.178 1.00 51.06 208 CYS A N 1
ATOM 1639 C CA . CYS A 1 208 ? 23.020 -17.641 -14.691 1.00 51.06 208 CYS A CA 1
ATOM 1640 C C . CYS A 1 208 ? 21.550 -18.037 -14.639 1.00 51.06 208 CYS A C 1
ATOM 1642 O O . CYS A 1 208 ? 21.132 -18.923 -15.373 1.00 51.06 208 CYS A O 1
ATOM 1644 N N . GLU A 1 209 ? 20.734 -17.384 -13.818 1.00 52.19 209 GLU A N 1
ATOM 1645 C CA . GLU A 1 209 ? 19.298 -17.638 -13.864 1.00 52.19 209 GLU A CA 1
ATOM 1646 C C . GLU A 1 209 ? 18.542 -16.497 -13.207 1.00 52.19 209 GLU A C 1
ATOM 1648 O O . GLU A 1 209 ? 18.894 -16.057 -12.112 1.00 52.19 209 GLU A O 1
ATOM 1653 N N . ALA A 1 210 ? 17.521 -16.014 -13.904 1.00 53.62 210 ALA A N 1
ATOM 1654 C CA . ALA A 1 210 ? 16.741 -14.843 -13.562 1.00 53.62 210 ALA A CA 1
ATOM 1655 C C . ALA A 1 210 ? 15.259 -15.202 -13.644 1.00 53.62 210 ALA A C 1
ATOM 1657 O O . ALA A 1 210 ? 14.692 -15.257 -14.735 1.00 53.62 210 ALA A O 1
ATOM 1658 N N . SER A 1 211 ? 14.617 -15.469 -12.507 1.00 56.84 211 SER A N 1
ATOM 1659 C CA . SER A 1 211 ? 13.164 -15.667 -12.502 1.00 56.84 211 SER A CA 1
ATOM 1660 C C . SER A 1 211 ? 12.471 -14.317 -12.354 1.00 56.84 211 SER A C 1
ATOM 1662 O O . SER A 1 211 ? 12.665 -13.623 -11.361 1.00 56.84 211 SER A O 1
ATOM 1664 N N . PHE A 1 212 ? 11.680 -13.915 -13.345 1.00 58.03 212 PHE A N 1
ATOM 1665 C CA . PHE A 1 212 ? 11.006 -12.616 -13.353 1.00 58.03 212 PHE A CA 1
ATOM 1666 C C . PHE A 1 212 ? 9.519 -12.722 -12.982 1.00 58.03 212 PHE A C 1
ATOM 1668 O O . PHE A 1 212 ? 8.907 -13.781 -13.161 1.00 58.03 212 PHE A O 1
ATOM 1675 N N . PRO A 1 213 ? 8.912 -11.636 -12.472 1.00 62.69 213 PRO A N 1
ATOM 1676 C CA . PRO A 1 213 ? 7.465 -11.541 -12.309 1.00 62.69 213 PRO A CA 1
ATOM 1677 C C . PRO A 1 213 ? 6.728 -11.555 -13.653 1.00 62.69 213 PRO A C 1
ATOM 1679 O O . PRO A 1 213 ? 7.313 -11.346 -14.712 1.00 62.69 213 PRO A O 1
ATOM 1682 N N . LEU A 1 214 ? 5.405 -11.754 -13.583 1.00 60.25 214 LEU A N 1
ATOM 1683 C CA . LEU A 1 214 ? 4.505 -11.788 -14.746 1.00 60.25 214 LEU A CA 1
ATOM 1684 C C . LEU A 1 214 ? 4.637 -10.555 -15.652 1.00 60.25 214 LEU A C 1
ATOM 1686 O O . LEU A 1 214 ? 4.394 -10.655 -16.849 1.00 60.25 214 LEU A O 1
ATOM 1690 N N . ILE A 1 215 ? 4.993 -9.403 -15.081 1.00 64.25 215 ILE A N 1
ATOM 1691 C CA . ILE A 1 215 ? 5.242 -8.163 -15.811 1.00 64.25 215 ILE A CA 1
ATOM 1692 C C . ILE A 1 215 ? 6.649 -7.697 -15.449 1.00 64.25 215 ILE A C 1
ATOM 1694 O O . ILE A 1 215 ? 6.868 -7.126 -14.377 1.00 64.25 215 ILE A O 1
ATOM 1698 N N . ASN A 1 216 ? 7.589 -7.962 -16.351 1.00 60.38 216 ASN A N 1
ATOM 1699 C CA . ASN A 1 216 ? 9.003 -7.636 -16.204 1.00 60.38 216 ASN A CA 1
ATOM 1700 C C . ASN A 1 216 ? 9.338 -6.282 -16.849 1.00 60.38 216 ASN A C 1
ATOM 1702 O O . ASN A 1 216 ? 10.131 -6.201 -17.782 1.00 60.38 216 ASN A O 1
ATOM 1706 N N . TYR A 1 217 ? 8.673 -5.219 -16.399 1.00 59.91 217 TYR A N 1
ATOM 1707 C CA . TYR A 1 217 ? 8.952 -3.865 -16.875 1.00 59.91 217 TYR A CA 1
ATOM 1708 C C . TYR A 1 217 ? 9.093 -2.913 -15.696 1.00 59.91 217 TYR A C 1
ATOM 1710 O O . TYR A 1 217 ? 8.242 -2.877 -14.799 1.00 59.91 217 TYR A O 1
ATOM 1718 N N . SER A 1 218 ? 10.141 -2.088 -15.714 1.00 60.22 218 SER A N 1
ATOM 1719 C CA . SER A 1 218 ? 10.245 -0.978 -14.770 1.00 60.22 218 SER A CA 1
ATOM 1720 C C . SER A 1 218 ? 9.305 0.156 -15.169 1.00 60.22 218 SER A C 1
ATOM 1722 O O . SER A 1 218 ? 9.208 0.535 -16.335 1.00 60.22 218 SER A O 1
ATOM 1724 N N . PHE A 1 219 ? 8.665 0.798 -14.187 1.00 56.53 219 PHE A N 1
ATOM 1725 C CA . PHE A 1 219 ? 7.821 1.978 -14.433 1.00 56.53 219 PHE A CA 1
ATOM 1726 C C . PHE A 1 219 ? 8.592 3.147 -15.084 1.00 56.53 219 PHE A C 1
ATOM 1728 O O . PHE A 1 219 ? 7.974 4.080 -15.611 1.00 56.53 219 PHE A O 1
ATOM 1735 N N . ALA A 1 220 ? 9.923 3.142 -14.957 1.00 56.25 220 ALA A N 1
ATOM 1736 C CA . ALA A 1 220 ? 10.831 4.169 -15.451 1.00 56.25 220 ALA A CA 1
ATOM 1737 C C . ALA A 1 220 ? 11.575 3.757 -16.729 1.00 56.25 220 ALA A C 1
ATOM 1739 O O . ALA A 1 220 ? 12.274 4.595 -17.297 1.00 56.25 220 ALA A O 1
ATOM 1740 N N . GLU A 1 221 ? 11.452 2.504 -17.172 1.00 61.09 221 GLU A N 1
ATOM 1741 C CA . GLU A 1 221 ? 12.186 2.017 -18.335 1.00 61.09 221 GLU A CA 1
ATOM 1742 C C . GLU A 1 221 ? 11.509 2.413 -19.642 1.00 61.09 221 GLU A C 1
ATOM 1744 O O . GLU A 1 221 ? 10.347 2.109 -19.906 1.00 61.09 221 GLU A O 1
ATOM 1749 N N . THR A 1 222 ? 12.291 3.101 -20.461 1.00 60.00 222 THR A N 1
ATOM 1750 C CA . THR A 1 222 ? 12.011 3.430 -21.854 1.00 60.00 222 THR A CA 1
ATOM 1751 C C . THR A 1 222 ? 12.489 2.246 -22.694 1.00 60.00 222 THR A C 1
ATOM 1753 O O . THR A 1 222 ? 13.696 2.023 -22.793 1.00 60.00 222 THR A O 1
ATOM 1756 N N . SER A 1 223 ? 11.576 1.456 -23.260 1.00 60.84 223 SER A N 1
ATOM 1757 C CA . SER A 1 223 ? 11.932 0.452 -24.269 1.00 60.84 223 SER A CA 1
ATOM 1758 C C . SER A 1 223 ? 12.142 1.141 -25.626 1.00 60.84 223 SER A C 1
ATOM 1760 O O . SER A 1 223 ? 11.528 2.175 -25.890 1.00 60.84 223 SER A O 1
ATOM 1762 N N . TYR A 1 224 ? 12.993 0.596 -26.502 1.00 52.97 224 TYR A N 1
ATOM 1763 C CA . TYR A 1 224 ? 13.441 1.260 -27.743 1.00 52.97 224 TYR A CA 1
ATOM 1764 C C . TYR A 1 224 ? 12.331 1.518 -28.788 1.00 52.97 224 TYR A C 1
ATOM 1766 O O . TYR A 1 224 ? 12.572 2.196 -29.782 1.00 52.97 224 TYR A O 1
ATOM 1774 N N . ASN A 1 225 ? 11.094 1.054 -28.555 1.00 66.62 225 ASN A N 1
ATOM 1775 C CA . ASN A 1 225 ? 9.975 1.187 -29.489 1.00 66.62 225 ASN A CA 1
ATOM 1776 C C . ASN A 1 225 ? 8.788 1.965 -28.890 1.00 66.62 225 ASN A C 1
ATOM 1778 O O . ASN A 1 225 ? 7.962 1.428 -28.143 1.00 66.62 225 ASN A O 1
ATOM 1782 N N . ALA A 1 226 ? 8.694 3.245 -29.252 1.00 76.38 226 ALA A N 1
ATOM 1783 C CA . ALA A 1 226 ? 7.595 4.133 -28.878 1.00 76.38 226 ALA A CA 1
ATOM 1784 C C . ALA A 1 226 ? 6.296 3.829 -29.647 1.00 76.38 226 ALA A C 1
ATOM 1786 O O . ALA A 1 226 ? 6.333 3.419 -30.806 1.00 76.38 226 ALA A O 1
ATOM 1787 N N . ASN A 1 227 ? 5.148 4.106 -29.018 1.00 81.56 227 ASN A N 1
ATOM 1788 C CA . ASN A 1 227 ? 3.805 4.021 -29.614 1.00 81.56 227 ASN A CA 1
ATOM 1789 C C . ASN A 1 227 ? 3.429 2.646 -30.202 1.00 81.56 227 ASN A C 1
ATOM 1791 O O . ASN A 1 227 ? 2.745 2.571 -31.228 1.00 81.56 227 ASN A O 1
ATOM 1795 N N . ARG A 1 228 ? 3.852 1.546 -29.572 1.00 81.56 228 ARG A N 1
ATOM 1796 C CA . ARG A 1 228 ? 3.415 0.208 -29.988 1.00 81.56 228 ARG A CA 1
ATOM 1797 C C . ARG A 1 228 ? 1.949 -0.035 -29.599 1.00 81.56 228 ARG A C 1
ATOM 1799 O O . ARG A 1 228 ? 1.546 0.348 -28.496 1.00 81.56 228 ARG A O 1
ATOM 1806 N N . PRO A 1 229 ? 1.153 -0.682 -30.473 1.00 84.88 229 PRO A N 1
ATOM 1807 C CA . PRO A 1 229 ? -0.204 -1.103 -30.141 1.00 84.88 229 PRO A CA 1
ATOM 1808 C C . PRO A 1 229 ? -0.199 -2.189 -29.045 1.00 84.88 229 PRO A C 1
ATOM 1810 O O . PRO A 1 229 ? 0.852 -2.772 -28.771 1.00 84.88 229 PRO A O 1
ATOM 1813 N N . PRO A 1 230 ? -1.358 -2.486 -28.426 1.00 86.69 230 PRO A N 1
ATOM 1814 C CA . PRO A 1 230 ? -1.476 -3.536 -27.417 1.00 86.69 230 PRO A CA 1
ATOM 1815 C C . PRO A 1 230 ? -0.952 -4.888 -27.916 1.00 86.69 230 PRO A C 1
ATOM 1817 O O . PRO A 1 230 ? -1.360 -5.363 -28.978 1.00 86.69 230 PRO A O 1
ATOM 1820 N N . SER A 1 231 ? -0.075 -5.513 -27.136 1.00 82.88 231 SER A N 1
ATOM 1821 C CA . SER A 1 231 ? 0.515 -6.827 -27.406 1.00 82.88 231 SER A CA 1
ATOM 1822 C C . SER A 1 231 ? 0.541 -7.676 -26.124 1.00 82.88 231 SER A C 1
ATOM 1824 O O . SER A 1 231 ? 0.319 -7.147 -25.034 1.00 82.88 231 SER A O 1
ATOM 1826 N N . PRO A 1 232 ? 0.799 -8.994 -26.205 1.00 78.75 232 PRO A N 1
ATOM 1827 C CA . PRO A 1 232 ? 0.978 -9.828 -25.012 1.00 78.75 232 PRO A CA 1
ATOM 1828 C C . PRO A 1 232 ? 2.129 -9.362 -24.107 1.00 78.75 232 PRO A C 1
ATOM 1830 O O . PRO A 1 232 ? 2.075 -9.574 -22.901 1.00 78.75 232 PRO A O 1
ATOM 1833 N N . GLU A 1 233 ? 3.137 -8.704 -24.687 1.00 74.38 233 GLU A N 1
ATOM 1834 C CA . GLU A 1 233 ? 4.257 -8.082 -23.971 1.00 74.38 233 GLU A CA 1
ATOM 1835 C C . GLU A 1 233 ? 3.839 -6.750 -23.327 1.00 74.38 233 GLU A C 1
ATOM 1837 O O . GLU A 1 233 ? 4.120 -6.503 -22.159 1.00 74.38 233 GLU A O 1
ATOM 1842 N N . ASN A 1 234 ? 3.093 -5.910 -24.055 1.00 78.94 234 ASN A N 1
ATOM 1843 C CA . ASN A 1 234 ? 2.574 -4.629 -23.576 1.00 78.94 234 ASN A CA 1
ATOM 1844 C C . ASN A 1 234 ? 1.045 -4.615 -23.630 1.00 78.94 234 ASN A C 1
ATOM 1846 O O . ASN A 1 234 ? 0.453 -4.162 -24.614 1.00 78.94 234 ASN A O 1
ATOM 1850 N N . LEU A 1 235 ? 0.390 -5.061 -22.552 1.00 82.19 235 LEU A N 1
ATOM 1851 C CA . LEU A 1 235 ? -1.071 -5.249 -22.504 1.00 82.19 235 LEU A CA 1
ATOM 1852 C C . LEU A 1 235 ? -1.883 -4.008 -22.913 1.00 82.19 235 LEU A C 1
ATOM 1854 O O . LEU A 1 235 ? -2.983 -4.139 -23.444 1.00 82.19 235 LEU A O 1
ATOM 1858 N N . LEU A 1 236 ? -1.355 -2.806 -22.661 1.00 85.12 236 LEU A N 1
ATOM 1859 C CA . LEU A 1 236 ? -1.970 -1.529 -23.051 1.00 85.12 236 LEU A CA 1
ATOM 1860 C C . LEU A 1 236 ? -1.129 -0.730 -24.063 1.00 85.12 236 LEU A C 1
ATOM 1862 O O . LEU A 1 236 ? -1.438 0.432 -24.324 1.00 85.12 236 LEU A O 1
ATOM 1866 N N . GLY A 1 237 ? -0.089 -1.338 -24.634 1.00 84.88 237 GLY A N 1
ATOM 1867 C CA . GLY A 1 237 ? 0.858 -0.679 -25.529 1.00 84.88 237 GLY A CA 1
ATOM 1868 C C . GLY A 1 237 ? 1.868 0.223 -24.810 1.00 84.88 237 GLY A C 1
ATOM 1869 O O . GLY A 1 237 ? 1.906 0.310 -23.575 1.00 84.88 237 GLY A O 1
ATOM 1870 N N . THR A 1 238 ? 2.694 0.903 -25.606 1.00 85.19 238 THR A N 1
ATOM 1871 C CA . THR A 1 238 ? 3.746 1.806 -25.114 1.00 85.19 238 THR A CA 1
ATOM 1872 C C . THR A 1 238 ? 3.421 3.274 -25.381 1.00 85.19 238 THR A C 1
ATOM 1874 O O . THR A 1 238 ? 2.710 3.612 -26.328 1.00 85.19 238 THR A O 1
ATOM 1877 N N . ASP A 1 239 ? 3.920 4.172 -24.528 1.00 84.94 239 ASP A N 1
ATOM 1878 C CA . ASP A 1 239 ? 3.788 5.616 -24.745 1.00 84.94 239 ASP A CA 1
ATOM 1879 C C . ASP A 1 239 ? 4.791 6.163 -25.782 1.00 84.94 239 ASP A C 1
ATOM 1881 O O . ASP A 1 239 ? 5.594 5.429 -26.363 1.00 84.94 239 ASP A O 1
ATOM 1885 N N . SER A 1 240 ? 4.776 7.482 -25.999 1.00 82.00 240 SER A N 1
ATOM 1886 C CA . SER A 1 240 ? 5.722 8.177 -26.888 1.00 82.00 240 SER A CA 1
ATOM 1887 C C . SER A 1 240 ? 7.184 8.054 -26.450 1.00 82.00 240 SER A C 1
ATOM 1889 O O . SER A 1 240 ? 8.088 8.391 -27.205 1.00 82.00 240 SER A O 1
ATOM 1891 N N . SER A 1 241 ? 7.415 7.614 -25.217 1.00 76.31 241 SER A N 1
ATOM 1892 C CA . SER A 1 241 ? 8.722 7.331 -24.640 1.00 76.31 241 SER A CA 1
ATOM 1893 C C . SER A 1 241 ? 8.954 5.822 -24.515 1.00 76.31 241 SER A C 1
ATOM 1895 O O . SER A 1 241 ? 9.792 5.420 -23.726 1.00 76.31 241 SER A O 1
ATOM 1897 N N . GLY A 1 242 ? 8.200 4.966 -25.212 1.00 74.88 242 GLY A N 1
ATOM 1898 C CA . GLY A 1 242 ? 8.413 3.516 -25.187 1.00 74.88 242 GLY A CA 1
ATOM 1899 C C . GLY A 1 242 ? 8.180 2.848 -23.827 1.00 74.88 242 GLY A C 1
ATOM 1900 O O . GLY A 1 242 ? 8.671 1.743 -23.603 1.00 74.88 242 GLY A O 1
ATOM 1901 N N . ARG A 1 243 ? 7.460 3.495 -22.902 1.00 78.62 243 ARG A N 1
ATOM 1902 C CA . ARG A 1 243 ? 7.165 2.956 -21.562 1.00 78.62 243 ARG A CA 1
ATOM 1903 C C . ARG A 1 243 ? 5.863 2.167 -21.571 1.00 78.62 243 ARG A C 1
ATOM 1905 O O . ARG A 1 243 ? 4.877 2.633 -22.146 1.00 78.62 243 ARG A O 1
ATOM 1912 N N . ASP A 1 244 ? 5.830 1.041 -20.863 1.00 82.94 244 ASP A N 1
ATOM 1913 C CA . ASP A 1 244 ? 4.626 0.216 -20.728 1.00 82.94 244 ASP A CA 1
ATOM 1914 C C . ASP A 1 244 ? 3.524 0.935 -19.926 1.00 82.94 244 ASP A C 1
ATOM 1916 O O . ASP A 1 244 ? 3.708 1.327 -18.765 1.00 82.94 244 ASP A O 1
ATOM 1920 N N . GLN A 1 245 ? 2.355 1.120 -20.540 1.00 84.75 245 GLN A N 1
ATOM 1921 C CA . GLN A 1 245 ? 1.268 1.892 -19.931 1.00 84.75 245 GLN A CA 1
ATOM 1922 C C . GLN A 1 245 ? 0.544 1.126 -18.822 1.00 84.75 245 GLN A C 1
ATOM 1924 O O . GLN A 1 245 ? 0.096 1.730 -17.841 1.00 84.75 245 GLN A O 1
ATOM 1929 N N . PHE A 1 246 ? 0.450 -0.198 -18.938 1.00 84.56 246 PHE A N 1
ATOM 1930 C CA . PHE A 1 246 ? -0.237 -1.034 -17.958 1.00 84.56 246 PHE A CA 1
ATOM 1931 C C . PHE A 1 246 ? 0.489 -1.041 -16.611 1.00 84.56 246 PHE A C 1
ATOM 1933 O O . PHE A 1 246 ? -0.107 -0.743 -15.569 1.00 84.56 246 PHE A O 1
ATOM 1940 N N . THR A 1 247 ? 1.801 -1.252 -16.647 1.00 79.38 247 THR A N 1
ATOM 1941 C CA . THR A 1 247 ? 2.695 -1.153 -15.491 1.00 79.38 247 THR A CA 1
ATOM 1942 C C . THR A 1 247 ? 2.547 0.200 -14.801 1.00 79.38 247 THR A C 1
ATOM 1944 O O . THR A 1 247 ? 2.395 0.282 -13.578 1.00 79.38 247 THR A O 1
ATOM 1947 N N . ARG A 1 248 ? 2.497 1.292 -15.572 1.00 81.12 248 ARG A N 1
ATOM 1948 C CA . ARG A 1 248 ? 2.348 2.645 -15.015 1.00 81.12 248 ARG A CA 1
ATOM 1949 C C . ARG A 1 248 ? 0.993 2.886 -14.370 1.00 81.12 248 ARG A C 1
ATOM 1951 O O . ARG A 1 248 ? 0.948 3.577 -13.352 1.00 81.12 248 ARG A O 1
ATOM 1958 N N . MET A 1 249 ? -0.087 2.318 -14.903 1.00 86.50 249 MET A N 1
ATOM 1959 C CA . MET A 1 249 ? -1.395 2.381 -14.245 1.00 86.50 249 MET A CA 1
ATOM 1960 C C . MET A 1 249 ? -1.363 1.657 -12.899 1.00 86.50 249 MET A C 1
ATOM 1962 O O . MET A 1 249 ? -1.773 2.237 -11.892 1.00 86.50 249 MET A O 1
ATOM 1966 N N . ILE A 1 250 ? -0.804 0.443 -12.852 1.00 84.81 250 ILE A N 1
ATOM 1967 C CA . ILE A 1 250 ? -0.679 -0.342 -11.616 1.00 84.81 250 ILE A CA 1
ATOM 1968 C C . ILE A 1 250 ? 0.136 0.419 -10.563 1.00 84.81 250 ILE A C 1
ATOM 1970 O O . ILE A 1 250 ? -0.339 0.610 -9.441 1.00 84.81 250 ILE A O 1
ATOM 1974 N N . TYR A 1 251 ? 1.322 0.921 -10.908 1.00 79.75 251 TYR A N 1
ATOM 1975 C CA . TYR A 1 251 ? 2.129 1.726 -9.982 1.00 79.75 251 TYR A CA 1
ATOM 1976 C C . TYR A 1 251 ? 1.455 3.058 -9.615 1.00 79.75 251 TYR A C 1
ATOM 1978 O O . TYR A 1 251 ? 1.548 3.511 -8.471 1.00 79.75 251 TYR A O 1
ATOM 1986 N N . GLY A 1 252 ? 0.725 3.664 -10.553 1.00 83.12 252 GLY A N 1
ATOM 1987 C CA . GLY A 1 252 ? -0.068 4.872 -10.339 1.00 83.12 252 GLY A CA 1
ATOM 1988 C C . GLY A 1 252 ? -1.118 4.701 -9.243 1.00 83.12 252 GLY A C 1
ATOM 1989 O O . GLY A 1 252 ? -1.271 5.595 -8.408 1.00 83.12 252 GLY A O 1
ATOM 1990 N N . THR A 1 253 ? -1.769 3.531 -9.171 1.00 87.69 253 THR A N 1
ATOM 1991 C CA . THR A 1 253 ? -2.776 3.254 -8.130 1.00 87.69 253 THR A CA 1
ATOM 1992 C C . THR A 1 253 ? -2.216 3.409 -6.716 1.00 87.69 253 THR A C 1
ATOM 1994 O O . THR A 1 253 ? -2.884 3.997 -5.863 1.00 87.69 253 THR A O 1
ATOM 1997 N N . ARG A 1 254 ? -0.972 2.972 -6.469 1.00 85.50 254 ARG A N 1
ATOM 1998 C CA . ARG A 1 254 ? -0.305 3.102 -5.162 1.00 85.50 254 ARG A CA 1
ATOM 1999 C C . ARG A 1 254 ? -0.158 4.563 -4.761 1.00 85.50 254 ARG A C 1
ATOM 2001 O O . ARG A 1 254 ? -0.533 4.954 -3.659 1.00 85.50 254 ARG A O 1
ATOM 2008 N N . ILE A 1 255 ? 0.354 5.373 -5.685 1.00 84.31 255 ILE A N 1
ATOM 2009 C CA . ILE A 1 255 ? 0.621 6.796 -5.460 1.00 84.31 255 ILE A CA 1
ATOM 2010 C C . ILE A 1 255 ? -0.689 7.530 -5.165 1.00 84.31 255 ILE A C 1
ATOM 2012 O O . ILE A 1 255 ? -0.783 8.239 -4.162 1.00 84.31 255 ILE A O 1
ATOM 2016 N N . SER A 1 256 ? -1.715 7.325 -5.995 1.00 90.31 256 SER A N 1
ATOM 2017 C CA . SER A 1 256 ? -3.025 7.958 -5.817 1.00 90.31 256 SER A CA 1
ATOM 2018 C C . SER A 1 256 ? -3.676 7.571 -4.490 1.00 90.31 256 SER A C 1
ATOM 2020 O O . SER A 1 256 ? -4.217 8.432 -3.793 1.00 90.31 256 SER A O 1
ATOM 2022 N N . LEU A 1 257 ? -3.588 6.297 -4.103 1.00 89.31 257 LEU A N 1
ATOM 2023 C CA . LEU A 1 257 ? -4.169 5.802 -2.860 1.00 89.31 257 LEU A CA 1
ATOM 2024 C C . LEU A 1 257 ? -3.466 6.385 -1.628 1.00 89.31 257 LEU A C 1
ATOM 2026 O O . LEU A 1 257 ? -4.134 6.811 -0.686 1.00 89.31 257 LEU A O 1
ATOM 2030 N N . THR A 1 258 ? -2.134 6.470 -1.644 1.00 86.62 258 THR A N 1
ATOM 2031 C CA . THR A 1 258 ? -1.369 7.082 -0.550 1.00 86.62 258 THR A CA 1
ATOM 2032 C C . THR A 1 258 ? -1.673 8.568 -0.406 1.00 86.62 258 THR A C 1
ATOM 2034 O O . THR A 1 258 ? -1.930 9.022 0.709 1.00 86.62 258 THR A O 1
ATOM 2037 N N . ILE A 1 259 ? -1.709 9.319 -1.513 1.00 89.06 259 ILE A N 1
ATOM 2038 C CA . ILE A 1 259 ? -2.067 10.745 -1.483 1.00 89.06 259 ILE A CA 1
ATOM 2039 C C . ILE A 1 259 ? -3.485 10.922 -0.930 1.00 89.06 259 ILE A C 1
ATOM 2041 O O . ILE A 1 259 ? -3.697 11.775 -0.070 1.00 89.06 259 ILE A O 1
ATOM 2045 N N . GLY A 1 260 ? -4.436 10.082 -1.354 1.00 89.75 260 GLY A N 1
ATOM 2046 C CA . GLY A 1 260 ? -5.806 10.103 -0.843 1.00 89.75 260 GLY A CA 1
ATOM 2047 C C . GLY A 1 260 ? -5.878 9.875 0.670 1.00 89.75 260 GLY A C 1
ATOM 2048 O O . GLY A 1 260 ? -6.532 10.639 1.379 1.00 89.75 260 GLY A O 1
ATOM 2049 N N . VAL A 1 261 ? -5.162 8.874 1.189 1.00 87.56 261 VAL A N 1
ATOM 2050 C CA . VAL A 1 261 ? -5.115 8.587 2.634 1.00 87.56 261 VAL A CA 1
ATOM 2051 C C . VAL A 1 261 ? -4.498 9.749 3.418 1.00 87.56 261 VAL A C 1
ATOM 2053 O O . VAL A 1 261 ? -5.048 10.149 4.446 1.00 87.56 261 VAL A O 1
ATOM 2056 N N . ILE A 1 262 ? -3.392 10.323 2.932 1.00 88.94 262 ILE A N 1
ATOM 2057 C CA . ILE A 1 262 ? -2.729 11.464 3.579 1.00 88.94 262 ILE A CA 1
ATOM 2058 C C . ILE A 1 262 ? -3.651 12.689 3.584 1.00 88.94 262 ILE A C 1
ATOM 2060 O O . ILE A 1 262 ? -3.826 13.317 4.629 1.00 88.94 262 ILE A O 1
ATOM 2064 N N . ALA A 1 263 ? -4.287 13.000 2.453 1.00 94.19 263 ALA A N 1
ATOM 2065 C CA . ALA A 1 263 ? -5.199 14.134 2.329 1.00 94.19 263 ALA A CA 1
ATOM 2066 C C . ALA A 1 263 ? -6.395 14.019 3.287 1.00 94.19 263 ALA A C 1
ATOM 2068 O O . ALA A 1 263 ? -6.705 14.972 4.005 1.00 94.19 263 ALA A O 1
ATOM 2069 N N . VAL A 1 264 ? -7.024 12.839 3.363 1.00 94.44 264 VAL A N 1
ATOM 2070 C CA . VAL A 1 264 ? -8.116 12.574 4.315 1.00 94.44 264 VAL A CA 1
ATOM 2071 C C . VAL A 1 264 ? -7.628 12.706 5.757 1.00 94.44 264 VAL A C 1
ATOM 2073 O O . VAL A 1 264 ? -8.326 13.290 6.583 1.00 94.44 264 VAL A O 1
ATOM 2076 N N . GLY A 1 265 ? -6.424 12.217 6.067 1.00 92.56 265 GLY A N 1
ATOM 2077 C CA . GLY A 1 265 ? -5.821 12.361 7.392 1.00 92.56 265 GLY A CA 1
ATOM 2078 C C . GLY A 1 265 ? -5.653 13.824 7.809 1.00 92.56 265 GLY A C 1
ATOM 2079 O O . GLY A 1 265 ? -6.052 14.196 8.913 1.00 92.56 265 GLY A O 1
ATOM 2080 N N . ILE A 1 266 ? -5.132 14.664 6.911 1.00 94.50 266 ILE A N 1
ATOM 2081 C CA . ILE A 1 266 ? -4.963 16.106 7.147 1.00 94.50 266 ILE A CA 1
ATOM 2082 C C . ILE A 1 266 ? -6.324 16.783 7.339 1.00 94.50 266 ILE A C 1
ATOM 2084 O O . ILE A 1 266 ? -6.513 17.520 8.307 1.00 94.50 266 ILE A O 1
ATOM 2088 N N . TYR A 1 267 ? -7.288 16.499 6.459 1.00 96.94 267 TYR A N 1
ATOM 2089 C CA . TYR A 1 267 ? -8.636 17.059 6.554 1.00 96.94 267 TYR A CA 1
ATOM 2090 C C . TYR A 1 267 ? -9.319 16.696 7.881 1.00 96.94 267 TYR A C 1
ATOM 2092 O O . TYR A 1 267 ? -9.861 17.571 8.556 1.00 96.94 267 TYR A O 1
ATOM 2100 N N . LEU A 1 268 ? -9.246 15.426 8.295 1.00 97.00 268 LEU A N 1
ATOM 2101 C CA . LEU A 1 268 ? -9.799 14.970 9.571 1.00 97.00 268 LEU A CA 1
ATOM 2102 C C . LEU A 1 268 ? -9.104 15.634 10.758 1.00 97.00 268 LEU A C 1
ATOM 2104 O O . LEU A 1 268 ? -9.779 16.040 11.700 1.00 97.00 268 LEU A O 1
ATOM 2108 N N . PHE A 1 269 ? -7.779 15.770 10.718 1.00 96.62 269 PHE A N 1
ATOM 2109 C CA . PHE A 1 269 ? -7.028 16.423 11.786 1.00 96.62 269 PHE A CA 1
ATOM 2110 C C . PHE A 1 269 ? -7.471 17.878 11.971 1.00 96.62 269 PHE A C 1
ATOM 2112 O O . PHE A 1 269 ? -7.845 18.274 13.076 1.00 96.62 269 PHE A O 1
ATOM 2119 N N . ILE A 1 270 ? -7.512 18.649 10.882 1.00 97.50 270 ILE A N 1
ATOM 2120 C CA . ILE A 1 270 ? -7.953 20.049 10.907 1.00 97.50 270 ILE A CA 1
ATOM 2121 C C . ILE A 1 270 ? -9.411 20.144 11.373 1.00 97.50 270 ILE A C 1
ATOM 2123 O O . ILE A 1 270 ? -9.720 20.939 12.261 1.00 97.50 270 ILE A O 1
ATOM 2127 N N . GLY A 1 271 ? -10.298 19.307 10.828 1.00 96.94 271 GLY A N 1
ATOM 2128 C CA . GLY A 1 271 ? -11.714 19.283 11.194 1.00 96.94 271 GLY A CA 1
ATOM 2129 C C . GLY A 1 271 ? -11.945 18.963 12.673 1.00 96.94 271 GLY A C 1
ATOM 2130 O O . GLY A 1 271 ? -12.769 19.610 13.317 1.00 96.94 271 GLY A O 1
ATOM 2131 N N . ILE A 1 272 ? -11.184 18.022 13.241 1.00 97.00 272 ILE A N 1
ATOM 2132 C CA . ILE A 1 272 ? -11.253 17.687 14.670 1.00 97.00 272 ILE A CA 1
ATOM 2133 C C . ILE A 1 272 ? -10.768 18.859 15.523 1.00 97.00 272 ILE A C 1
ATOM 2135 O O . ILE A 1 272 ? -11.430 19.192 16.505 1.00 97.00 272 ILE A O 1
ATOM 2139 N N . VAL A 1 273 ? -9.650 19.499 15.168 1.00 96.69 273 VAL A N 1
ATOM 2140 C CA . VAL A 1 273 ? -9.109 20.640 15.926 1.00 96.69 273 VAL A CA 1
ATOM 2141 C C . VAL A 1 273 ? -10.091 21.810 15.912 1.00 96.69 273 VAL A C 1
ATOM 2143 O O 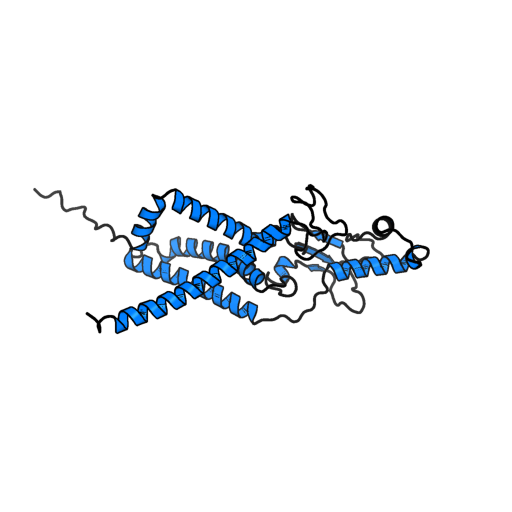. VAL A 1 273 ? -10.486 22.292 16.974 1.00 96.69 273 VAL A O 1
ATOM 2146 N N . LEU A 1 274 ? -10.544 22.228 14.727 1.00 95.62 274 LEU A N 1
ATOM 2147 C CA . LEU A 1 274 ? -11.481 23.343 14.586 1.00 95.62 274 LEU A CA 1
ATOM 2148 C C . LEU A 1 274 ? -12.841 23.031 15.215 1.00 95.62 274 LEU A C 1
ATOM 2150 O O . LEU A 1 274 ? -13.379 23.867 15.936 1.00 95.62 274 LEU A O 1
ATOM 2154 N N . GLY A 1 275 ? -13.373 21.825 15.008 1.00 95.06 275 GLY A N 1
ATOM 2155 C CA . GLY A 1 275 ? -14.629 21.391 15.619 1.00 95.06 275 GLY A CA 1
ATOM 2156 C C . GLY A 1 275 ? -14.555 21.336 17.147 1.00 95.06 275 GLY A C 1
ATOM 2157 O O . GLY A 1 275 ? -15.494 21.751 17.824 1.00 95.06 275 GLY A O 1
ATOM 2158 N N . SER A 1 276 ? -13.420 20.899 17.703 1.00 94.62 276 SER A N 1
ATOM 2159 C CA . SER A 1 276 ? -13.200 20.878 19.156 1.00 94.62 276 SER A CA 1
ATOM 2160 C C . SER A 1 276 ? -13.105 22.290 19.736 1.00 94.62 276 SER A C 1
ATOM 2162 O O . SER A 1 276 ? -13.703 22.564 20.776 1.00 94.62 276 SER A O 1
ATOM 2164 N N . LEU A 1 277 ? -12.405 23.205 19.056 1.00 93.75 277 LEU A N 1
ATOM 2165 C CA . LEU A 1 277 ? -12.325 24.615 19.454 1.00 93.75 277 LEU A CA 1
ATOM 2166 C C . LEU A 1 277 ? -13.698 25.294 19.383 1.00 93.75 277 LEU A C 1
ATOM 2168 O O . LEU A 1 277 ? -14.103 25.962 20.333 1.00 93.75 277 LEU A O 1
ATOM 2172 N N . ALA A 1 278 ? -14.441 25.081 18.296 1.00 91.38 278 ALA A N 1
ATOM 2173 C CA . ALA A 1 278 ? -15.793 25.607 18.140 1.00 91.38 278 ALA A CA 1
ATOM 2174 C C . ALA A 1 278 ? -16.738 25.070 19.225 1.00 91.38 278 ALA A C 1
ATOM 2176 O O . ALA A 1 278 ? -17.497 25.841 19.802 1.00 91.38 278 ALA A O 1
ATOM 2177 N N . GLY A 1 279 ? -16.650 23.783 19.577 1.00 90.69 279 GLY A N 1
ATOM 2178 C CA . GLY A 1 279 ? -17.418 23.207 20.685 1.00 90.69 279 GLY A CA 1
ATOM 2179 C C . GLY A 1 279 ? -17.033 23.772 22.058 1.00 90.69 279 GLY A C 1
ATOM 2180 O O . GLY A 1 279 ? -17.897 23.942 22.916 1.00 90.69 279 GLY A O 1
ATOM 2181 N N . PHE A 1 280 ? -15.756 24.105 22.266 1.00 90.31 280 PHE A N 1
ATOM 2182 C CA . PHE A 1 280 ? -15.273 24.704 23.513 1.00 90.31 280 PHE A CA 1
ATOM 2183 C C . PHE A 1 280 ? -15.735 26.161 23.686 1.00 90.31 280 PHE A C 1
ATOM 2185 O O . PHE A 1 280 ? -16.149 26.551 24.778 1.00 90.31 280 PHE A O 1
ATOM 2192 N N . PHE A 1 281 ? -15.703 26.966 22.618 1.00 87.44 281 PHE A N 1
ATOM 2193 C CA . PHE A 1 281 ? -16.074 28.389 22.662 1.00 87.44 281 PHE A CA 1
ATOM 2194 C C . PHE A 1 281 ? -17.540 28.680 22.301 1.00 87.44 281 PHE A C 1
ATOM 2196 O O . PHE A 1 281 ? -18.042 29.755 22.630 1.00 87.44 281 PHE A O 1
ATOM 2203 N N . GLY A 1 282 ? -18.244 27.739 21.670 1.00 72.12 282 GLY A N 1
ATOM 2204 C CA . GLY A 1 282 ? -19.604 27.904 21.144 1.00 72.12 282 GLY A CA 1
ATOM 2205 C C . GLY A 1 282 ? -20.698 28.127 22.191 1.00 72.12 282 GLY A C 1
ATOM 2206 O O . GLY A 1 282 ? -21.799 28.503 21.823 1.00 72.12 282 GLY A O 1
ATOM 2207 N N . ARG A 1 283 ? -20.402 27.979 23.491 1.00 60.69 283 ARG A N 1
ATOM 2208 C CA . ARG A 1 283 ? -21.326 28.347 24.586 1.00 60.69 283 ARG A CA 1
ATOM 2209 C C . ARG A 1 283 ? -21.345 29.843 24.922 1.00 60.69 283 ARG A C 1
ATOM 2211 O O . ARG A 1 283 ? -22.048 30.227 25.845 1.00 60.69 283 ARG A O 1
ATOM 2218 N N . LYS A 1 284 ? -20.531 30.679 24.265 1.00 60.44 284 LYS A N 1
ATOM 2219 C CA . LYS A 1 284 ? -20.468 32.126 24.557 1.00 60.44 284 LYS A CA 1
ATOM 2220 C C . LYS A 1 284 ? -21.481 32.973 23.778 1.00 60.44 284 LYS A C 1
ATOM 2222 O O . LYS A 1 284 ? -21.619 34.146 24.103 1.00 60.44 284 LYS A O 1
ATOM 2227 N N . TRP A 1 285 ? -22.131 32.409 22.762 1.00 61.81 285 TRP A N 1
ATOM 2228 C CA . TRP A 1 285 ? -23.046 33.127 21.864 1.00 61.81 285 TRP A CA 1
ATOM 2229 C C . TRP A 1 285 ? -24.481 32.571 21.885 1.00 61.81 285 TRP A C 1
ATOM 2231 O O . TRP A 1 285 ? -25.243 32.878 20.973 1.00 61.81 285 TRP A O 1
ATOM 2241 N N . ASP A 1 286 ? -24.822 31.760 22.892 1.00 51.22 286 ASP A N 1
ATOM 2242 C CA . ASP A 1 286 ? -26.181 31.258 23.161 1.00 51.22 286 ASP A CA 1
ATOM 2243 C C . ASP A 1 286 ? -26.755 31.966 24.397 1.00 51.22 286 ASP A C 1
ATOM 2245 O O . ASP A 1 286 ? -25.985 32.112 25.381 1.00 51.22 286 ASP A O 1
#

Sequence (286 aa):
MSDTQKNNKARPEPTYGEIVWGQFRKNWIGFGALLFFLLLFVIAMAAPLLASDQPFSITVLGNSPANVDIAAGTYHPWIDGLLFNKYVYGRGVDIFFNLLLVLVPIITVAFLIFRKTALKGVAGRVRGRRRKRFVYASVLIIFACFVVLLWKQPQVDIPKWKNLLESQQAQCLAHQGGDFASGDATPEQIEEVCPISPSCDADDVWLCEASFPLINYSFAETSYNANRPPSPENLLGTDSSGRDQFTRMIYGTRISLTIGVIAVGIYLFIGIVLGSLAGFFGRKWD

pLDDT: mean 73.14, std 16.35, range [41.47, 97.5]

Secondary structure (DSSP, 8-state):
--SSSTT---PPPPPHHHHHHHHHTT-HHHHHHHHHHHHHHHHHHHHHHHB-SS-SEEEE-S---TT----SEEE-HHHHTTT--TTTS-SHHHHHHHHHHHHHHHHHHHHHHHHHHTTTT--HHHHHHHHHHHHHHHHHHHHHHHHHHHH------PPPHHHHHHHHHHHHHHHH-GGGTTT---HHHHHHHS-SS----TTT----EEEPPSB---TT---S-TTPPP-SSSTT-B-TTS-BHHHHHHHHHHHHHHHHHHHHHHHHHHHHHHHHHHHHHGGG--

Radius of gyration: 27.9 Å; Cα contacts (8 Å, |Δi|>4): 262; chains: 1; bounding box: 86×54×74 Å

Solvent-accessible surface area (backbone atoms only — not comparable to full-atom values): 16538 Å² total; per-residue (Å²): 144,81,80,87,74,86,72,77,72,73,73,78,80,76,52,71,67,55,53,52,52,58,56,43,66,69,37,60,67,62,44,49,52,52,51,52,53,50,49,54,50,49,51,33,38,44,30,70,66,47,42,26,70,56,43,56,33,38,34,29,82,44,86,47,63,101,88,49,101,54,75,61,42,78,44,34,62,61,58,80,42,65,58,54,46,56,82,80,40,83,43,78,66,49,42,51,33,41,49,46,56,57,46,51,60,53,51,49,53,52,49,54,51,43,53,66,60,78,40,55,94,49,56,70,77,58,36,54,53,53,53,49,50,52,52,52,51,53,53,50,49,53,52,51,51,51,52,51,55,70,67,58,69,82,90,66,87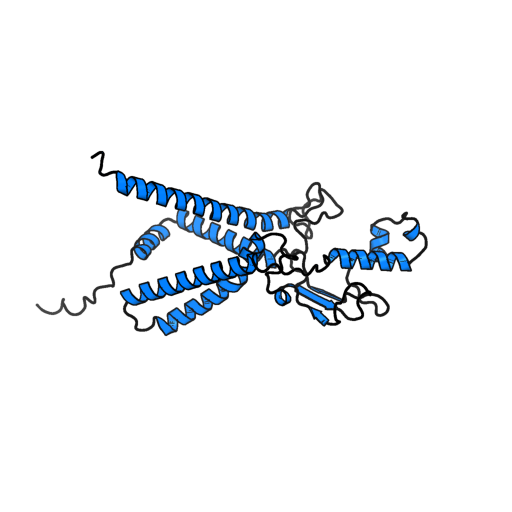,69,72,54,68,62,57,53,43,52,51,49,36,52,50,48,50,65,70,68,48,65,65,62,71,74,67,75,58,51,73,68,60,46,44,72,76,39,50,86,58,65,55,72,44,98,85,87,49,55,42,54,44,72,47,62,36,92,32,71,49,42,81,83,45,61,44,98,57,50,61,40,72,64,38,96,90,29,77,63,8,27,37,89,62,12,28,50,44,50,53,37,50,50,58,44,46,40,56,55,52,52,52,49,53,51,52,52,51,52,53,51,52,53,50,52,54,52,51,49,50,46,65,70,57,56,70,76,83,111

Mean predicted aligned error: 13.27 Å